Protein AF-A0A956ILA9-F1 (afdb_monomer)

Mean predicted aligned error: 9.02 Å

Solvent-accessible surface area (backbone atoms only — not comparable to full-atom values): 16578 Å² total; per-residue (Å²): 108,78,65,57,60,54,54,52,5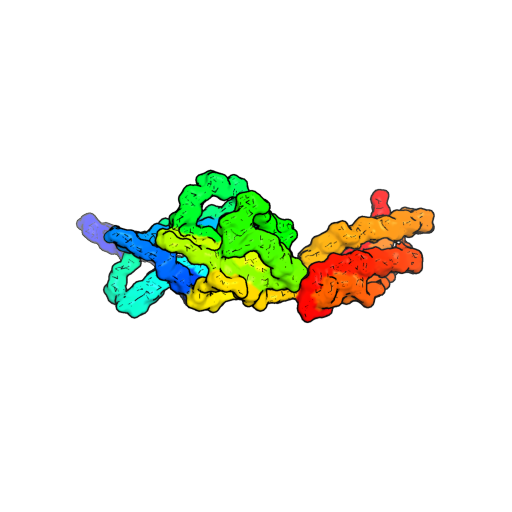6,72,73,64,70,71,82,75,66,74,86,65,75,75,67,78,80,73,78,76,27,43,20,9,51,44,48,41,84,57,52,64,60,48,99,85,59,39,35,77,47,42,41,39,37,32,57,51,64,64,68,54,42,64,73,61,30,35,75,41,33,71,57,32,49,48,54,52,47,39,72,76,38,76,86,60,87,78,85,71,55,70,57,78,53,77,52,74,37,63,89,80,51,51,81,83,43,53,76,55,50,67,68,17,29,37,36,40,30,38,20,77,72,81,29,64,78,57,74,93,53,31,87,75,46,63,58,59,53,68,59,54,53,52,46,27,73,71,63,41,26,34,36,30,28,30,84,40,94,96,28,30,42,34,38,36,45,35,15,42,40,64,82,44,41,60,50,43,49,54,54,52,20,65,30,69,58,76,45,68,51,85,40,78,42,97,56,84,49,71,86,51,74,68,58,53,49,50,50,43,58,72,64,32,45,65,48,48,50,55,33,47,58,60,43,34,79,81,38,76,80,40,50,46,51,40,35,36,34,30,34,30,38,35,80,10,42,41,43,78,65,45,76,47,62,87,33,72,68,65,66,40,63,72,40,49,54,40,46,41,55,42,50,50,72,40,72,49,78,58,28,92,45,74,49,78,46,76,50,76,47,77,49,66,72,132

Structure (mmCIF, N/CA/C/O backbone):
data_AF-A0A956ILA9-F1
#
_entry.id   AF-A0A956ILA9-F1
#
loop_
_atom_site.group_PDB
_atom_site.id
_atom_site.type_symbol
_atom_site.label_atom_id
_atom_site.label_alt_id
_atom_site.label_comp_id
_atom_site.label_asym_id
_atom_site.label_entity_id
_atom_site.label_seq_id
_atom_site.pdbx_PDB_ins_code
_atom_site.Cartn_x
_atom_site.Cartn_y
_atom_site.Cartn_z
_atom_site.occupancy
_atom_site.B_iso_or_equiv
_atom_site.auth_seq_id
_atom_site.auth_comp_id
_atom_site.auth_asym_id
_atom_site.auth_atom_id
_atom_site.pdbx_PDB_model_num
ATOM 1 N N . SER A 1 1 ? 1.017 49.666 49.092 1.00 58.84 1 SER A N 1
ATOM 2 C CA . SER A 1 1 ? 0.584 48.383 49.683 1.00 58.84 1 SER A CA 1
ATOM 3 C C . SER A 1 1 ? 0.968 47.264 48.725 1.00 58.84 1 SER A C 1
ATOM 5 O O . SER A 1 1 ? 0.907 47.484 47.520 1.00 58.84 1 SER A O 1
ATOM 7 N N . LYS A 1 2 ? 1.347 46.075 49.220 1.00 56.81 2 LYS A N 1
ATOM 8 C CA . LYS A 1 2 ? 1.637 44.894 48.372 1.00 56.81 2 LYS A CA 1
ATOM 9 C C . LYS A 1 2 ? 0.475 44.518 47.432 1.00 56.81 2 LYS A C 1
ATOM 11 O O . LYS A 1 2 ? 0.690 43.871 46.417 1.00 56.81 2 LYS A O 1
ATOM 16 N N . LEU A 1 3 ? -0.740 44.974 47.746 1.00 59.53 3 LEU A N 1
ATOM 17 C CA . LEU A 1 3 ? -1.931 44.841 46.906 1.00 59.53 3 LEU A CA 1
ATOM 18 C C . LEU A 1 3 ? -1.865 45.662 45.610 1.00 59.53 3 LEU A C 1
ATOM 20 O O . LEU A 1 3 ? -2.331 45.185 44.586 1.00 59.53 3 LEU A O 1
ATOM 24 N N . ARG A 1 4 ? -1.257 46.857 45.623 1.00 60.47 4 ARG A N 1
ATOM 25 C CA . ARG A 1 4 ? -1.160 47.710 44.425 1.00 60.47 4 ARG A CA 1
ATOM 26 C C . ARG A 1 4 ? -0.145 47.160 43.416 1.00 60.47 4 ARG A C 1
ATOM 28 O O . ARG A 1 4 ? -0.431 47.131 42.232 1.00 60.47 4 ARG A O 1
ATOM 35 N N . GLN A 1 5 ? 0.959 46.601 43.916 1.00 58.22 5 GLN A N 1
ATOM 36 C CA . GLN A 1 5 ? 1.971 45.914 43.101 1.00 58.22 5 GLN A CA 1
ATOM 37 C C . GLN A 1 5 ? 1.443 44.614 42.468 1.00 58.22 5 GLN A C 1
ATOM 39 O O . GLN A 1 5 ? 1.784 44.307 41.333 1.00 58.22 5 GLN A O 1
ATOM 44 N N . ARG A 1 6 ? 0.567 43.875 43.169 1.00 56.56 6 ARG A N 1
ATOM 45 C CA . ARG A 1 6 ? -0.126 42.702 42.602 1.00 56.56 6 ARG A CA 1
ATOM 46 C C . ARG A 1 6 ? -1.194 43.077 41.572 1.00 56.56 6 ARG A C 1
ATOM 48 O O . ARG A 1 6 ? -1.393 42.323 40.630 1.00 56.56 6 ARG A O 1
ATOM 55 N N . LEU A 1 7 ? -1.868 44.217 41.743 1.00 55.09 7 LEU A N 1
ATOM 56 C CA . LEU A 1 7 ? -2.858 44.690 40.772 1.00 55.09 7 LEU A CA 1
ATOM 57 C C . LEU A 1 7 ? -2.197 45.211 39.488 1.00 55.09 7 LEU A C 1
ATOM 59 O O . LEU A 1 7 ? -2.719 44.984 38.407 1.00 55.09 7 LEU A O 1
ATOM 63 N N . GLU A 1 8 ? -1.036 45.861 39.600 1.00 54.47 8 GLU A N 1
ATOM 64 C CA . GLU A 1 8 ? -0.253 46.305 38.440 1.00 54.47 8 GLU A CA 1
ATOM 65 C C . GLU A 1 8 ? 0.380 45.121 37.690 1.00 54.47 8 GLU A C 1
ATOM 67 O O . GLU A 1 8 ? 0.431 45.152 36.469 1.00 54.47 8 GLU A O 1
ATOM 72 N N . GLN A 1 9 ? 0.751 44.026 38.369 1.00 53.50 9 GLN A N 1
ATOM 73 C CA . GLN A 1 9 ? 1.206 42.798 37.693 1.00 53.50 9 GLN A CA 1
ATOM 74 C C . GLN A 1 9 ? 0.107 42.091 36.886 1.00 53.50 9 GLN A C 1
ATOM 76 O O . GLN A 1 9 ? 0.413 41.495 35.865 1.00 53.50 9 GLN A O 1
ATOM 81 N N . LEU A 1 10 ? -1.162 42.182 37.300 1.00 52.94 10 LEU A N 1
ATOM 82 C CA . LEU A 1 10 ? -2.290 41.595 36.560 1.00 52.94 10 LEU A CA 1
ATOM 83 C C . LEU A 1 10 ? -2.750 42.447 35.366 1.00 52.94 10 LEU A C 1
ATOM 85 O O . LEU A 1 10 ? -3.511 41.967 34.534 1.00 52.94 10 LEU A O 1
ATOM 89 N N . LEU A 1 11 ? -2.321 43.710 35.293 1.00 53.59 11 LEU A N 1
ATOM 90 C CA . LEU A 1 11 ? -2.692 44.646 34.224 1.00 53.59 11 LEU A CA 1
ATOM 91 C C . LEU A 1 11 ? -1.574 44.849 33.186 1.00 53.59 11 LEU A C 1
ATOM 93 O O . LEU A 1 11 ? -1.797 45.547 32.202 1.00 53.59 11 LEU A O 1
ATOM 97 N N . VAL A 1 12 ? -0.394 44.249 33.400 1.00 51.66 12 VAL A N 1
ATOM 98 C CA . VAL A 1 12 ? 0.787 44.332 32.515 1.00 51.66 12 VAL A CA 1
ATOM 99 C C . VAL A 1 12 ? 1.162 42.957 31.936 1.00 51.66 12 VAL A C 1
ATOM 101 O O . VAL A 1 12 ? 2.249 42.789 31.394 1.00 51.66 12 VAL A O 1
ATOM 104 N N . ASP A 1 13 ? 0.258 41.972 31.974 1.00 44.25 13 ASP A N 1
ATOM 105 C CA . ASP A 1 13 ? 0.375 40.821 31.071 1.00 44.25 13 ASP A CA 1
ATOM 106 C C . ASP A 1 13 ? -0.009 41.287 29.662 1.00 44.25 13 ASP A C 1
ATOM 108 O O . ASP A 1 13 ? -1.155 41.203 29.215 1.00 44.25 13 ASP A O 1
ATOM 112 N N . GLU A 1 14 ? 0.989 41.862 28.990 1.00 46.19 14 GLU A N 1
ATOM 113 C CA . GLU A 1 14 ? 1.033 41.984 27.545 1.00 46.19 14 GLU A CA 1
ATOM 114 C C . GLU A 1 14 ? 0.598 40.661 26.924 1.00 46.19 14 GLU A C 1
ATOM 116 O O . GLU A 1 14 ? 1.222 39.625 27.155 1.00 46.19 14 GLU A O 1
ATOM 121 N N . GLU A 1 15 ? -0.491 40.744 26.158 1.00 46.53 15 GLU A N 1
ATOM 122 C CA . GLU A 1 15 ? -0.825 39.967 24.966 1.00 46.53 15 GLU A CA 1
ATOM 123 C C . GLU A 1 15 ? 0.055 38.735 24.682 1.00 46.53 15 GLU A C 1
ATOM 125 O O . GLU A 1 15 ? 0.573 38.554 23.582 1.00 46.53 15 GLU A O 1
ATOM 130 N N . HIS A 1 16 ? 0.104 37.775 25.602 1.00 45.66 16 HIS A N 1
ATOM 131 C CA . HIS A 1 16 ? 0.260 36.385 25.218 1.00 45.66 16 HIS A CA 1
ATOM 132 C C . HIS A 1 16 ? -1.087 35.978 24.646 1.00 45.66 16 HIS A C 1
ATOM 134 O O . HIS A 1 16 ? -1.865 35.277 25.286 1.00 45.66 16 HIS A O 1
ATOM 140 N N . LYS A 1 17 ? -1.391 36.462 23.432 1.00 39.56 17 LYS A N 1
ATOM 141 C CA . LYS A 1 17 ? -2.369 35.796 22.579 1.00 39.56 17 LYS A CA 1
ATOM 142 C C . LYS A 1 17 ? -1.899 34.349 22.535 1.00 39.56 17 LYS A C 1
ATOM 144 O O . LYS A 1 17 ? -0.811 34.121 22.000 1.00 39.56 17 LYS A O 1
ATOM 149 N N . PRO A 1 18 ? -2.634 33.376 23.101 1.00 42.56 18 PRO A N 1
ATOM 150 C CA . PRO A 1 18 ? -2.336 31.997 22.794 1.00 42.56 18 PRO A CA 1
ATOM 151 C C . PRO A 1 18 ? -2.391 31.899 21.272 1.00 42.56 18 PRO A C 1
ATOM 153 O O . PRO A 1 18 ? -3.458 32.007 20.673 1.00 42.56 18 PRO A O 1
ATOM 156 N N . SER A 1 19 ? -1.234 31.739 20.632 1.00 38.38 19 SER A N 1
ATOM 157 C CA . SER A 1 19 ? -1.139 31.429 19.209 1.00 38.38 19 SER A CA 1
ATOM 158 C C . SER A 1 19 ? -1.534 29.965 18.995 1.00 38.38 19 SER A C 1
ATOM 160 O O . SER A 1 19 ? -0.863 29.218 18.292 1.00 38.38 19 SER A O 1
ATOM 162 N N . TYR A 1 20 ? -2.630 29.535 19.612 1.00 45.78 20 TYR A N 1
ATOM 163 C CA . TYR A 1 20 ? -3.388 28.405 19.134 1.00 45.78 20 TYR A CA 1
ATOM 164 C C . TYR A 1 20 ? -4.383 29.010 18.161 1.00 45.78 20 TYR A C 1
ATOM 166 O O . TYR A 1 20 ? -5.495 29.392 18.522 1.00 45.78 20 TYR A O 1
ATOM 174 N N . LEU A 1 21 ? -3.950 29.147 16.906 1.00 39.50 21 LEU A N 1
ATOM 175 C CA . LEU A 1 21 ? -4.908 29.083 15.816 1.00 39.50 21 LEU A CA 1
ATOM 176 C C . LEU A 1 21 ? -5.666 27.781 16.059 1.00 39.50 21 LEU A C 1
ATOM 178 O O . LEU A 1 21 ? -5.098 26.703 15.886 1.00 39.50 21 LEU A O 1
ATOM 182 N N . VAL A 1 22 ? -6.893 27.895 16.574 1.00 45.06 22 VAL A N 1
ATOM 183 C CA . VAL A 1 22 ? -7.833 26.785 16.658 1.00 45.06 22 VAL A CA 1
ATOM 184 C C . VAL A 1 22 ? -7.960 26.322 15.221 1.00 45.06 22 VAL A C 1
ATOM 186 O O . VAL A 1 22 ? -8.597 26.990 14.404 1.00 45.06 22 VAL A O 1
ATOM 189 N N . GLN A 1 23 ? -7.227 25.263 14.872 1.00 50.91 23 GLN A N 1
ATOM 190 C CA . GLN A 1 23 ? -7.373 24.683 13.555 1.00 50.91 23 GLN A CA 1
ATOM 191 C C . GLN A 1 23 ? -8.849 24.312 13.444 1.00 50.91 23 GLN A C 1
ATOM 193 O O . GLN A 1 23 ? -9.386 23.751 14.405 1.00 50.91 23 GLN A O 1
ATOM 198 N N . PRO A 1 24 ? -9.527 24.687 12.347 1.00 54.72 24 PRO A N 1
ATOM 199 C CA . PRO A 1 24 ? -10.922 24.328 12.166 1.00 54.72 24 PRO A CA 1
ATOM 200 C C . PRO A 1 24 ? -11.049 22.831 12.434 1.00 54.72 24 PRO A C 1
ATOM 202 O O . PRO A 1 24 ? -10.336 22.034 11.820 1.00 54.72 24 PRO A O 1
ATOM 205 N N . HIS A 1 25 ? -11.873 22.476 13.423 1.00 64.69 25 HIS A N 1
ATOM 206 C CA . HIS A 1 25 ? -12.046 21.094 13.842 1.00 64.69 25 HIS A CA 1
ATOM 207 C C . HIS A 1 25 ? -12.482 20.289 12.621 1.00 64.69 25 HIS A C 1
ATOM 209 O O . HIS A 1 25 ? -13.589 20.462 12.110 1.00 64.69 25 HIS A O 1
ATOM 215 N N . LYS A 1 26 ? -11.580 19.449 12.108 1.00 77.12 26 LYS A N 1
ATOM 216 C CA . LYS A 1 26 ? -11.929 18.480 11.075 1.00 77.12 26 LYS A CA 1
ATOM 217 C C . LYS A 1 26 ? -12.967 17.538 11.699 1.00 77.12 26 LYS A C 1
ATOM 219 O O . LYS A 1 26 ? -12.702 17.071 12.809 1.00 77.12 26 LYS A O 1
ATOM 224 N N . PRO A 1 27 ? -14.117 17.299 11.041 1.00 85.25 27 PRO A N 1
ATOM 225 C CA . PRO A 1 27 ? -15.111 16.373 11.559 1.00 85.25 27 PRO A CA 1
ATOM 226 C C . PRO A 1 27 ? -14.478 14.999 11.758 1.00 85.25 27 PRO A C 1
ATOM 228 O O . PRO A 1 27 ? -13.613 14.584 10.978 1.00 85.25 27 PRO A O 1
ATOM 231 N N . ASP A 1 28 ? -14.909 14.330 12.817 1.00 91.00 28 ASP A N 1
ATOM 232 C CA . ASP A 1 28 ? -14.413 13.012 13.175 1.00 91.00 28 ASP A CA 1
ATOM 233 C C . ASP A 1 28 ? -14.774 12.009 12.075 1.00 91.00 28 ASP A C 1
ATOM 235 O O . ASP A 1 28 ? -15.895 12.043 11.550 1.00 91.00 28 ASP A O 1
ATOM 239 N N . PRO A 1 29 ? -13.833 11.140 11.674 1.00 94.62 29 PRO A N 1
ATOM 240 C CA . PRO A 1 29 ? -14.123 10.122 10.680 1.00 94.62 29 PRO A CA 1
ATOM 241 C C . PRO A 1 29 ? -15.194 9.158 11.213 1.00 94.62 29 PRO A C 1
ATOM 243 O O . PRO A 1 29 ? -15.108 8.744 12.369 1.00 94.62 29 PRO A O 1
ATOM 246 N N . PRO A 1 30 ? -16.180 8.743 10.396 1.00 97.25 30 PRO A N 1
ATOM 247 C CA . PRO A 1 30 ? -17.210 7.788 10.813 1.00 97.25 30 PRO A CA 1
ATOM 248 C C . PRO A 1 30 ? -16.646 6.519 11.466 1.00 97.25 30 PRO A C 1
ATOM 250 O O . PRO A 1 30 ? -17.218 6.004 12.429 1.00 97.25 30 PRO A O 1
ATOM 253 N N . PHE A 1 31 ? -15.477 6.066 11.015 1.00 97.81 31 PHE A N 1
ATOM 254 C CA . PHE A 1 31 ? -14.890 4.827 11.507 1.00 97.81 31 PHE A CA 1
ATOM 255 C C . PHE A 1 31 ? -14.430 4.909 12.962 1.00 97.81 31 PHE A C 1
ATOM 257 O O . PHE A 1 31 ? -14.567 3.940 13.707 1.00 97.81 31 PHE A O 1
ATOM 264 N N . SER A 1 32 ? -13.949 6.069 13.423 1.00 96.50 32 SER A N 1
ATOM 265 C CA . SER A 1 32 ? -13.567 6.217 14.831 1.00 96.50 32 SER A CA 1
ATOM 266 C C . SER A 1 32 ? -14.786 6.122 15.754 1.00 96.50 32 SER A C 1
ATOM 268 O O . SER A 1 32 ? -14.673 5.574 16.851 1.00 96.50 32 SER A O 1
ATOM 270 N N . HIS A 1 33 ? -15.966 6.557 15.290 1.00 96.88 33 HIS A N 1
ATOM 271 C CA . HIS A 1 33 ? -17.238 6.353 15.988 1.00 96.88 33 HIS A CA 1
ATOM 272 C C . HIS A 1 33 ? -17.662 4.881 15.998 1.00 96.88 33 HIS A C 1
ATOM 274 O O . HIS A 1 33 ? -18.083 4.381 17.042 1.00 96.88 33 HIS A O 1
ATOM 280 N N . ALA A 1 34 ? -17.494 4.167 14.880 1.00 97.12 34 ALA A N 1
ATOM 281 C CA . ALA A 1 34 ? -17.792 2.735 14.789 1.00 97.12 34 ALA A CA 1
ATOM 282 C C . ALA A 1 34 ? -16.976 1.888 15.783 1.00 97.12 34 ALA A C 1
ATOM 284 O O . ALA A 1 34 ? -17.412 0.816 16.200 1.00 97.12 34 ALA A O 1
ATOM 285 N N . LEU A 1 35 ? -15.806 2.382 16.201 1.00 96.44 35 LEU A N 1
ATOM 286 C CA . LEU A 1 35 ? -14.932 1.710 17.159 1.00 96.44 35 LEU A CA 1
ATOM 287 C C . LEU A 1 35 ? -15.300 1.958 18.631 1.00 96.44 35 LEU A C 1
ATOM 289 O O . LEU A 1 35 ? -14.896 1.172 19.487 1.00 96.44 35 LEU A O 1
ATOM 293 N N . VAL A 1 36 ? -16.076 2.999 18.950 1.00 95.12 36 VAL A N 1
ATOM 294 C CA . VAL A 1 36 ? -16.427 3.372 20.337 1.00 95.12 36 VAL A CA 1
ATOM 295 C C . VAL A 1 36 ? -16.995 2.205 21.166 1.00 95.12 36 VAL A C 1
ATOM 297 O O . VAL A 1 36 ? -16.544 2.034 22.303 1.00 95.12 36 VAL A O 1
ATOM 300 N N . PRO A 1 37 ? -17.915 1.360 20.650 1.00 95.19 37 PRO A N 1
ATOM 301 C CA . PRO A 1 37 ? -18.490 0.256 21.425 1.00 95.19 37 PRO A CA 1
ATOM 302 C C . PRO A 1 37 ? -17.472 -0.781 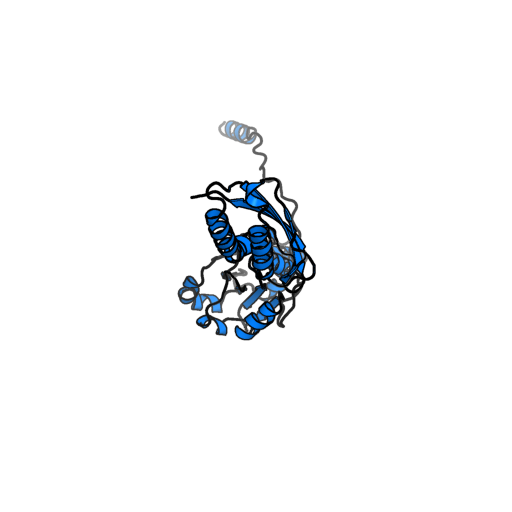21.924 1.00 95.19 37 PRO A C 1
ATOM 304 O O . PRO A 1 37 ? -17.752 -1.496 22.884 1.00 95.19 37 PRO A O 1
ATOM 307 N N . TYR A 1 38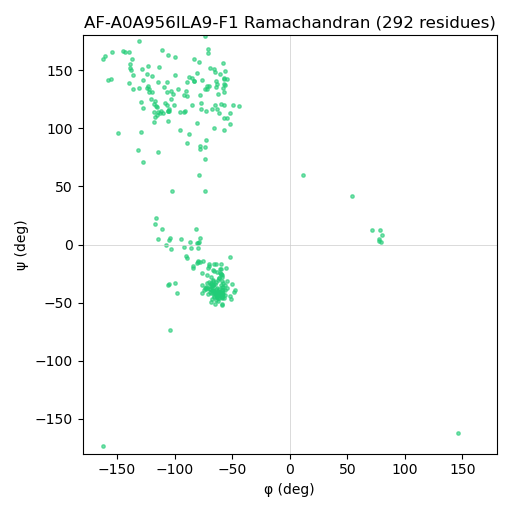 ? -16.290 -0.860 21.306 1.00 94.88 38 TYR A N 1
ATOM 308 C CA . TYR A 1 38 ? -15.254 -1.842 21.642 1.00 94.88 38 TYR A CA 1
ATOM 309 C C . TYR A 1 38 ? -14.325 -1.400 22.780 1.00 94.88 38 TYR A C 1
ATOM 311 O O . TYR A 1 38 ? -13.459 -2.170 23.198 1.00 94.88 38 TYR A O 1
ATOM 319 N N . PHE A 1 39 ? -14.502 -0.182 23.298 1.00 92.69 39 PHE A N 1
ATOM 320 C CA . PHE A 1 39 ? -13.686 0.390 24.369 1.00 92.69 39 PHE A CA 1
ATOM 321 C C . PHE A 1 39 ? -14.581 0.905 25.505 1.00 92.69 39 PHE A C 1
ATOM 323 O O . PHE A 1 39 ? -14.737 2.115 25.689 1.00 92.69 39 PHE A O 1
ATOM 330 N N . PRO A 1 40 ? -15.218 0.003 26.271 1.00 90.25 40 PRO A N 1
ATOM 331 C CA . PRO A 1 40 ? -16.083 0.406 27.369 1.00 90.25 40 PRO A CA 1
ATOM 332 C C . PRO A 1 40 ? -15.287 1.099 28.484 1.00 90.25 40 PRO A C 1
ATOM 334 O O . PRO A 1 40 ? -14.114 0.804 28.724 1.00 90.25 40 PRO A O 1
ATOM 337 N N . LYS A 1 41 ? -15.957 2.004 29.204 1.00 87.81 41 LYS A N 1
ATOM 338 C CA . LYS A 1 41 ? -15.431 2.586 30.445 1.00 87.81 41 LYS A CA 1
ATOM 339 C C . LYS A 1 41 ? -15.281 1.492 31.507 1.00 87.81 41 LYS A C 1
ATOM 341 O O . LYS A 1 41 ? -16.148 0.626 31.624 1.00 87.81 41 LYS A O 1
ATOM 346 N N . ASN A 1 42 ? -14.205 1.547 32.288 1.00 86.25 42 ASN A N 1
ATOM 347 C CA . ASN A 1 42 ? -14.041 0.713 33.478 1.00 86.25 42 ASN A CA 1
ATOM 348 C C . ASN A 1 42 ? -14.944 1.207 34.633 1.00 86.25 42 ASN A C 1
ATOM 350 O O . ASN A 1 42 ? -15.660 2.201 34.497 1.00 86.25 42 ASN A O 1
ATOM 354 N N . GLU A 1 43 ? -14.901 0.529 35.785 1.00 86.38 43 GLU A N 1
ATOM 355 C CA . GLU A 1 43 ? -15.681 0.902 36.982 1.00 86.38 43 GLU A CA 1
ATOM 356 C C . GLU A 1 43 ? -15.382 2.327 37.486 1.00 86.38 43 GLU A C 1
ATOM 358 O O . GLU A 1 43 ? -16.244 2.976 38.071 1.00 86.38 43 GLU A O 1
ATOM 363 N N . GLU A 1 44 ? -14.181 2.837 37.209 1.00 84.38 44 GLU A N 1
ATOM 364 C CA . GLU A 1 44 ? -13.725 4.187 37.563 1.00 84.38 44 GLU A CA 1
ATOM 365 C C . GLU A 1 44 ? -14.117 5.242 36.510 1.00 84.38 44 GLU A C 1
ATOM 367 O O . GLU A 1 44 ? -13.745 6.407 36.624 1.00 84.38 44 GLU A O 1
ATOM 372 N N . GLY A 1 45 ? -14.841 4.852 35.456 1.00 81.94 45 GLY A N 1
ATOM 373 C CA . GLY A 1 45 ? -15.241 5.740 34.363 1.00 81.94 45 GLY A CA 1
ATOM 374 C C . GLY A 1 45 ? -14.134 6.052 33.347 1.00 81.94 45 GLY A C 1
ATOM 375 O O . GLY A 1 45 ? -14.363 6.836 32.426 1.00 81.94 45 GLY A O 1
ATOM 376 N N . THR A 1 46 ? -12.962 5.427 33.475 1.00 83.56 46 THR A N 1
ATOM 377 C CA . THR A 1 46 ? -11.799 5.612 32.596 1.00 83.56 46 THR A CA 1
ATOM 378 C C . THR A 1 46 ? -11.862 4.674 31.391 1.00 83.56 46 THR A C 1
ATOM 380 O O . THR A 1 46 ? -12.281 3.522 31.507 1.00 83.56 46 THR A O 1
ATOM 383 N N . VAL A 1 47 ? -11.406 5.146 30.227 1.00 85.00 47 VAL A N 1
ATOM 384 C CA . VAL A 1 47 ? -11.265 4.326 29.016 1.00 85.00 47 VAL A CA 1
ATOM 385 C C . VAL A 1 47 ? -9.786 4.032 28.786 1.00 85.00 47 VAL A C 1
ATOM 387 O O . VAL A 1 47 ? -8.995 4.927 28.491 1.00 85.00 47 VAL A O 1
ATOM 390 N N . MET A 1 48 ? -9.398 2.762 28.888 1.00 83.69 48 MET A N 1
ATOM 391 C CA . MET A 1 48 ? -8.048 2.331 28.527 1.00 83.69 48 MET A CA 1
ATOM 392 C C . MET A 1 48 ? -8.023 1.922 27.051 1.00 83.69 48 MET A C 1
ATOM 394 O O . MET A 1 48 ? -8.662 0.943 26.672 1.00 83.69 48 MET A O 1
ATOM 398 N N . MET A 1 49 ? -7.275 2.653 26.219 1.00 86.44 49 MET A N 1
ATOM 399 C CA . MET A 1 49 ? -7.175 2.374 24.784 1.00 86.44 49 MET A CA 1
ATOM 400 C C . MET A 1 49 ? -5.746 2.019 24.394 1.00 86.44 49 MET A C 1
ATOM 402 O O . MET A 1 49 ? -4.877 2.876 24.247 1.00 86.44 49 MET A O 1
ATOM 406 N N . ARG A 1 50 ? -5.498 0.739 24.149 1.00 88.38 50 ARG A N 1
ATOM 407 C CA . ARG A 1 50 ? -4.220 0.287 23.600 1.00 88.38 50 ARG A CA 1
ATOM 408 C C . ARG A 1 50 ? -4.399 -0.035 22.125 1.00 88.38 50 ARG A C 1
ATOM 410 O O . ARG A 1 50 ? -5.283 -0.816 21.775 1.00 88.38 50 ARG A O 1
ATOM 417 N N . LEU A 1 51 ? -3.582 0.589 21.278 1.00 89.62 51 LEU A N 1
ATOM 418 C CA . LEU A 1 51 ? -3.644 0.456 19.826 1.00 89.62 51 LEU A CA 1
ATOM 419 C C . LEU A 1 51 ? -2.266 0.088 19.273 1.00 89.62 51 LEU A C 1
ATOM 421 O O . LEU A 1 51 ? -1.323 0.872 19.349 1.00 89.62 51 LEU A O 1
ATOM 425 N N . PHE A 1 52 ? -2.169 -1.083 18.659 1.00 90.62 52 PHE A N 1
ATOM 426 C CA . PHE A 1 52 ? -0.969 -1.526 17.961 1.00 90.62 52 PHE A CA 1
ATOM 427 C C . PHE A 1 52 ? -1.156 -1.327 16.462 1.00 90.62 52 PHE A C 1
ATOM 429 O O . PHE A 1 52 ? -2.061 -1.913 15.877 1.00 90.62 52 PHE A O 1
ATOM 436 N N . LEU A 1 53 ? -0.297 -0.514 15.845 1.00 91.62 53 LEU A N 1
ATOM 437 C CA . LEU A 1 53 ? -0.238 -0.344 14.393 1.00 91.62 53 LEU A CA 1
ATOM 438 C C . LEU A 1 53 ? 1.011 -1.073 13.883 1.00 91.62 53 LEU A C 1
ATOM 440 O O . LEU A 1 53 ? 2.135 -0.719 14.247 1.00 91.62 53 LEU A O 1
ATOM 444 N N . ILE A 1 54 ? 0.822 -2.116 13.080 1.00 90.50 54 ILE A N 1
ATOM 445 C CA . ILE A 1 54 ? 1.899 -3.015 12.645 1.00 90.50 54 ILE A CA 1
ATOM 446 C C . ILE A 1 54 ? 2.024 -2.938 11.126 1.00 90.50 54 ILE A C 1
ATOM 448 O O . ILE A 1 54 ? 1.060 -3.220 10.422 1.00 90.50 54 ILE A O 1
ATOM 452 N N . GLY A 1 55 ? 3.203 -2.558 10.624 1.00 86.31 55 GLY A N 1
ATOM 453 C CA . GLY A 1 55 ? 3.462 -2.411 9.183 1.00 86.31 55 GLY A CA 1
ATOM 454 C C . GLY A 1 55 ? 2.900 -1.133 8.539 1.00 86.31 55 GLY A C 1
ATOM 455 O O . GLY A 1 55 ? 3.014 -0.966 7.332 1.00 86.31 55 GLY A O 1
ATOM 456 N N . GLY A 1 56 ? 2.279 -0.236 9.312 1.00 82.12 56 GLY A N 1
ATOM 457 C CA . GLY A 1 56 ? 1.711 1.022 8.813 1.00 82.12 56 GLY A CA 1
ATOM 458 C C . GLY A 1 56 ? 2.459 2.261 9.293 1.00 82.12 56 GLY A C 1
ATOM 459 O O . GLY A 1 56 ? 3.262 2.202 10.225 1.00 82.12 56 GLY A O 1
ATOM 460 N N . ASP A 1 57 ? 2.148 3.397 8.673 1.00 81.38 57 ASP A N 1
ATOM 461 C CA . ASP A 1 57 ? 2.641 4.715 9.072 1.00 81.38 57 ASP A CA 1
ATOM 462 C C . ASP A 1 57 ? 1.617 5.418 9.973 1.00 81.38 57 ASP A C 1
ATOM 464 O O . ASP A 1 57 ? 0.534 5.804 9.525 1.00 81.38 57 ASP A O 1
ATOM 468 N N . SER A 1 58 ? 1.976 5.639 11.242 1.00 85.06 58 SER A N 1
ATOM 469 C CA . SER A 1 58 ? 1.105 6.336 12.194 1.00 85.06 58 SER A CA 1
ATOM 470 C C . SER A 1 58 ? 0.775 7.767 11.762 1.00 85.06 58 SER A C 1
ATOM 472 O O . SER A 1 58 ? -0.274 8.278 12.148 1.00 85.06 58 SER A O 1
ATOM 474 N N . ALA A 1 59 ? 1.613 8.411 10.938 1.00 88.25 59 ALA A N 1
ATOM 475 C CA . ALA A 1 59 ? 1.342 9.761 10.453 1.00 88.25 59 ALA A CA 1
ATOM 476 C C . ALA A 1 59 ? 0.088 9.820 9.566 1.00 88.25 59 ALA A C 1
ATOM 478 O O . ALA A 1 59 ? -0.639 10.817 9.594 1.00 88.25 59 ALA A O 1
ATOM 479 N N . THR A 1 60 ? -0.206 8.754 8.811 1.00 90.06 60 THR A N 1
ATOM 480 C CA . THR A 1 60 ? -1.443 8.672 8.022 1.00 90.06 60 THR A CA 1
ATOM 481 C C . THR A 1 60 ? -2.654 8.564 8.939 1.00 90.06 60 THR A C 1
ATOM 483 O O . THR A 1 60 ? -3.562 9.393 8.834 1.00 90.06 60 THR A O 1
ATOM 486 N N . SER A 1 61 ? -2.619 7.646 9.905 1.00 91.12 61 SER A N 1
ATOM 487 C CA . SER A 1 61 ? -3.680 7.486 10.901 1.00 91.12 61 SER A CA 1
ATOM 488 C C . SER A 1 61 ? -3.952 8.744 11.715 1.00 91.12 61 SER A C 1
ATOM 490 O O . SER A 1 61 ? -5.112 9.100 11.920 1.00 91.12 61 SER A O 1
ATOM 492 N N . ASP A 1 62 ? -2.909 9.452 12.147 1.00 90.81 62 ASP A N 1
ATOM 493 C CA . ASP A 1 62 ? -3.054 10.680 12.930 1.00 90.81 62 ASP A CA 1
ATOM 494 C C . ASP A 1 62 ? -3.631 11.831 12.091 1.00 90.81 62 ASP A C 1
ATOM 496 O O . ASP A 1 62 ? -4.481 12.585 12.567 1.00 90.81 62 ASP A O 1
ATOM 500 N N . ARG A 1 63 ? -3.231 11.946 10.817 1.00 92.81 63 ARG A N 1
ATOM 501 C CA . ARG A 1 63 ? -3.774 12.946 9.879 1.00 92.81 63 ARG A CA 1
ATOM 502 C C . ARG A 1 63 ? -5.237 12.676 9.523 1.00 92.81 63 ARG A C 1
ATOM 504 O O . ARG A 1 63 ? -6.022 13.615 9.338 1.00 92.81 63 ARG A O 1
ATOM 511 N N . LEU A 1 64 ? -5.597 11.409 9.343 1.00 92.81 64 LEU A N 1
ATOM 512 C CA . LEU A 1 64 ? -6.961 11.008 9.009 1.00 92.81 64 LEU A CA 1
ATOM 513 C C . LEU A 1 64 ? -7.877 11.065 10.232 1.00 92.81 64 LEU A C 1
AT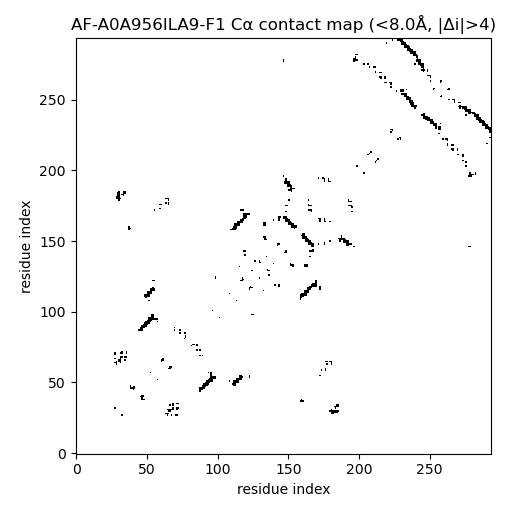OM 515 O O . LEU A 1 64 ? -9.033 11.458 10.088 1.00 92.81 64 LEU A O 1
ATOM 519 N N . GLY A 1 65 ? -7.346 10.755 11.416 1.00 93.56 65 GLY A N 1
ATOM 520 C CA . GLY A 1 65 ? -8.121 10.542 12.634 1.00 93.56 65 GLY A CA 1
ATOM 521 C C . GLY A 1 65 ? -8.782 9.163 12.681 1.00 93.56 65 GLY A C 1
ATOM 522 O O . GLY A 1 65 ? -9.651 8.961 13.523 1.00 93.56 65 GLY A O 1
ATOM 523 N N . THR A 1 66 ? -8.396 8.229 11.796 1.00 94.94 66 THR A N 1
ATOM 524 C CA . THR A 1 66 ? -9.032 6.908 11.596 1.00 94.94 66 THR A CA 1
ATOM 525 C C . THR A 1 66 ? -9.274 6.174 12.913 1.00 94.94 66 THR A C 1
ATOM 527 O O . THR A 1 66 ? -10.325 5.574 13.114 1.00 94.94 66 THR A O 1
ATOM 530 N N . PHE A 1 67 ? -8.314 6.274 13.836 1.00 94.25 67 PHE A N 1
ATOM 531 C CA . PHE A 1 67 ? -8.349 5.627 15.147 1.00 94.25 67 PHE A CA 1
ATOM 532 C C . PHE A 1 67 ? -8.382 6.630 16.311 1.00 94.25 67 PHE A C 1
ATOM 534 O O . PHE A 1 67 ? -7.989 6.291 17.429 1.00 94.25 67 PHE A O 1
ATOM 541 N N . ASP A 1 68 ? -8.834 7.870 16.085 1.00 92.81 68 ASP A N 1
ATOM 542 C CA . ASP A 1 68 ? -9.031 8.869 17.148 1.00 92.81 68 ASP A CA 1
ATOM 543 C C . ASP A 1 68 ? -10.344 8.610 17.911 1.00 92.81 68 ASP A C 1
ATOM 545 O O . ASP A 1 68 ? -11.267 9.424 17.950 1.00 92.81 68 ASP A O 1
ATOM 549 N N . ILE A 1 69 ? -10.429 7.420 18.511 1.00 92.00 69 ILE A N 1
ATOM 550 C CA . ILE A 1 69 ? -11.584 6.934 19.280 1.00 92.00 69 ILE A CA 1
ATOM 551 C C . ILE A 1 69 ? -11.869 7.864 20.463 1.00 92.00 69 ILE A C 1
ATOM 553 O O . ILE A 1 69 ? -13.018 8.099 20.820 1.00 92.00 69 ILE A O 1
ATOM 557 N N . GLY A 1 70 ? -10.820 8.435 21.057 1.00 89.69 70 GLY A N 1
ATOM 558 C CA . GLY A 1 70 ? -10.948 9.361 22.174 1.00 89.69 70 GLY A CA 1
ATOM 559 C C . GLY A 1 70 ? -11.707 10.630 21.802 1.00 89.69 70 GLY A C 1
ATOM 560 O O . GLY A 1 70 ? -12.536 11.102 22.579 1.00 89.69 70 GLY A O 1
ATOM 561 N N . ARG A 1 71 ? -11.456 11.177 20.608 1.00 89.94 71 ARG A N 1
ATOM 562 C CA . ARG A 1 71 ? -12.228 12.305 20.085 1.00 89.94 71 ARG A CA 1
ATOM 563 C C . ARG A 1 71 ? -13.671 11.907 19.779 1.00 89.94 71 ARG A C 1
ATOM 565 O O . ARG A 1 71 ? -14.568 12.549 20.319 1.00 89.94 71 ARG A O 1
ATOM 572 N N . ALA A 1 72 ? -13.875 10.780 19.094 1.00 93.38 72 ALA A N 1
ATOM 573 C CA . ALA A 1 72 ? -15.212 10.263 18.802 1.00 93.38 72 ALA A CA 1
ATOM 574 C C . ALA A 1 72 ? -16.052 10.063 20.077 1.00 93.38 72 ALA A C 1
ATOM 576 O O . ALA A 1 72 ? -17.208 10.476 20.138 1.00 93.38 72 ALA A O 1
ATOM 577 N N . MET A 1 73 ? -15.459 9.505 21.139 1.00 92.06 73 MET A N 1
ATOM 578 C CA . MET A 1 73 ? -16.107 9.342 22.444 1.00 92.06 73 MET A CA 1
ATOM 579 C C . MET A 1 73 ? -16.515 10.667 23.083 1.00 92.06 73 MET A C 1
ATOM 581 O O . MET A 1 73 ? -17.610 10.750 23.637 1.00 92.06 73 MET A O 1
ATOM 585 N N . ARG A 1 74 ? -15.656 11.695 23.027 1.00 89.69 74 ARG A N 1
ATOM 586 C CA . ARG A 1 74 ? -16.006 13.031 23.536 1.00 89.69 74 ARG A CA 1
ATOM 587 C C . ARG A 1 74 ? -17.161 13.619 22.741 1.00 89.69 74 ARG A C 1
ATOM 589 O O . ARG A 1 74 ? -18.118 14.081 23.346 1.00 89.69 74 ARG A O 1
ATOM 596 N N . THR A 1 75 ? -17.124 13.519 21.416 1.00 91.12 75 THR A N 1
ATOM 597 C CA . THR A 1 75 ? -18.207 13.996 20.553 1.00 91.12 75 THR A CA 1
ATOM 598 C C . THR A 1 75 ? -19.529 13.273 20.828 1.00 91.12 75 THR A C 1
ATOM 600 O O . THR A 1 75 ? -20.570 13.923 20.900 1.00 91.12 75 THR A O 1
ATOM 603 N N . GLU A 1 76 ? -19.527 11.956 21.047 1.00 90.44 76 GLU A N 1
ATOM 604 C CA . GLU A 1 76 ? -20.740 11.228 21.454 1.00 90.44 76 GLU A CA 1
ATOM 605 C C . GLU A 1 76 ? -21.220 11.624 22.861 1.00 90.44 76 GLU A C 1
ATOM 607 O O . GLU A 1 76 ? -22.420 11.790 23.088 1.00 90.44 76 GLU A O 1
ATOM 612 N N . ALA A 1 77 ? -20.301 11.842 23.805 1.00 89.44 77 ALA A N 1
ATOM 613 C CA . ALA A 1 77 ? -20.635 12.280 25.158 1.00 89.44 77 ALA A CA 1
ATOM 614 C C . ALA A 1 77 ? -21.221 13.705 25.185 1.00 89.44 77 ALA A C 1
ATOM 616 O O . ALA A 1 77 ? -22.218 13.950 25.868 1.00 89.44 77 ALA A O 1
ATOM 617 N N . GLU A 1 78 ? -20.660 14.626 24.401 1.00 90.06 78 GLU A N 1
ATOM 618 C CA . GLU A 1 78 ? -21.165 15.988 24.203 1.00 90.06 78 GLU A CA 1
ATOM 619 C C . GLU A 1 78 ? -22.556 15.981 23.559 1.00 90.06 78 GLU A C 1
ATOM 621 O O . GLU A 1 78 ? -23.440 16.704 24.014 1.00 90.06 78 GLU A O 1
ATOM 626 N N . LYS A 1 79 ? -22.796 15.126 22.552 1.00 90.44 79 LYS A N 1
ATOM 627 C CA . LYS A 1 79 ? -24.137 14.942 21.965 1.00 90.44 79 LYS A CA 1
ATOM 628 C C . LYS A 1 79 ? -25.142 14.425 22.997 1.00 90.44 79 LYS A C 1
ATOM 630 O O . LYS A 1 79 ? -26.282 14.884 23.016 1.00 90.44 79 LYS A O 1
ATOM 635 N N . ALA A 1 80 ? -24.732 13.481 23.845 1.00 90.44 80 ALA A N 1
ATOM 636 C CA . ALA A 1 80 ? -25.594 12.895 24.869 1.00 90.44 80 ALA A CA 1
ATOM 637 C C . ALA A 1 80 ? -25.895 13.870 26.023 1.00 90.44 80 ALA A C 1
ATOM 639 O O . ALA A 1 80 ? -27.014 13.894 26.536 1.00 90.44 80 ALA A O 1
ATOM 640 N N . CYS A 1 81 ? -24.915 14.680 26.431 1.00 89.12 81 CYS A N 1
ATOM 641 C CA . CYS A 1 81 ? -25.070 15.719 27.444 1.00 89.12 81 CYS A CA 1
ATOM 642 C C . CYS A 1 81 ? -24.121 16.905 27.173 1.00 89.12 81 CYS A C 1
ATOM 644 O O . CYS A 1 81 ? -22.977 16.884 27.637 1.00 89.12 81 CYS A O 1
ATOM 646 N N . PRO A 1 82 ? -24.601 17.975 26.507 1.00 88.38 82 PRO A N 1
ATOM 647 C CA . PRO A 1 82 ? -23.773 19.137 26.157 1.00 88.38 82 PRO A CA 1
ATOM 648 C C . PRO A 1 82 ? -23.267 19.962 27.348 1.00 88.38 82 PRO A C 1
ATOM 650 O O . PRO A 1 82 ? -22.389 20.801 27.186 1.00 88.38 82 PRO A O 1
ATOM 653 N N . LEU A 1 83 ? -23.865 19.784 28.531 1.00 85.81 83 LEU A N 1
ATOM 654 C CA . LEU A 1 83 ? -23.562 20.558 29.743 1.00 85.81 83 LEU A CA 1
ATOM 655 C C . LEU A 1 83 ? -22.792 19.751 30.799 1.00 85.81 83 LEU A C 1
ATOM 657 O O . LEU A 1 83 ? -22.521 20.272 31.879 1.00 85.81 83 LEU A O 1
ATOM 661 N N . CYS A 1 84 ? -22.495 18.482 30.524 1.00 82.69 84 CYS A N 1
ATOM 662 C CA . CYS A 1 84 ? -21.754 17.628 31.442 1.00 82.69 84 CYS A CA 1
ATOM 663 C C . CYS A 1 84 ? -20.246 17.832 31.251 1.00 82.69 84 CYS A C 1
ATOM 665 O O . CYS A 1 84 ? -19.780 18.000 30.126 1.00 82.69 84 CYS A O 1
ATOM 667 N N . ASP A 1 85 ? -19.490 17.788 32.349 1.00 73.31 85 ASP A N 1
ATOM 668 C CA . ASP A 1 85 ? -18.032 17.699 32.292 1.00 73.31 85 ASP A CA 1
ATOM 669 C C . ASP A 1 85 ? -17.641 16.253 31.962 1.00 73.31 85 ASP A C 1
ATOM 671 O O . ASP A 1 85 ? -18.050 15.316 32.656 1.00 73.31 85 ASP A O 1
ATOM 675 N N . HIS A 1 86 ? -16.907 16.066 30.868 1.00 69.69 86 HIS A N 1
ATOM 676 C CA . HIS A 1 86 ? -16.525 14.750 30.362 1.00 69.69 86 HIS A CA 1
ATOM 677 C C . HIS A 1 86 ? -15.014 14.599 30.453 1.00 69.69 86 HIS A C 1
ATOM 679 O O . HIS A 1 86 ? -14.298 14.732 29.459 1.00 69.69 86 HIS A O 1
ATOM 685 N N . ASP A 1 87 ? -14.529 14.292 31.653 1.00 66.06 87 ASP A N 1
ATOM 686 C CA . ASP A 1 87 ? -13.111 14.020 31.871 1.00 66.06 87 ASP A CA 1
ATOM 687 C C . ASP A 1 87 ? -12.783 12.596 31.385 1.00 66.06 87 ASP A C 1
ATOM 689 O O . ASP A 1 87 ? -12.814 11.613 32.128 1.00 66.06 87 ASP A O 1
ATOM 693 N N . ILE A 1 88 ? -12.572 12.449 30.072 1.00 68.75 88 ILE A N 1
ATOM 694 C CA . ILE A 1 88 ? -12.138 11.181 29.477 1.00 68.75 88 ILE A CA 1
ATOM 695 C C . ILE A 1 88 ? -10.612 11.137 29.525 1.00 68.75 88 ILE A C 1
ATOM 697 O O . ILE A 1 88 ? -9.927 11.647 28.632 1.00 68.75 88 ILE A O 1
ATOM 701 N N . SER A 1 89 ? -10.082 10.499 30.568 1.00 61.09 89 SER A N 1
ATOM 702 C CA . SER A 1 89 ? -8.666 10.139 30.637 1.00 61.09 89 SER A CA 1
ATOM 703 C C . SER A 1 89 ? -8.368 9.066 29.589 1.00 61.09 89 SER A C 1
ATOM 705 O O . SER A 1 89 ? -8.929 7.970 29.629 1.00 61.09 89 SER A O 1
ATOM 707 N N . LEU A 1 90 ? -7.510 9.403 28.623 1.00 63.69 90 LEU A N 1
ATOM 708 C CA . LEU A 1 90 ? -7.115 8.527 27.522 1.00 63.69 90 LEU A CA 1
ATOM 709 C C . LEU A 1 90 ? -5.615 8.284 27.611 1.00 63.69 90 LEU A C 1
ATOM 711 O O . LEU A 1 90 ? -4.809 9.189 27.395 1.00 63.69 90 LEU A O 1
ATOM 715 N N . SER A 1 91 ? -5.234 7.041 27.880 1.00 57.75 91 SER A N 1
ATOM 716 C CA . SER A 1 91 ? -3.873 6.581 27.618 1.00 57.75 91 SER A CA 1
ATOM 717 C C . SER A 1 91 ? -3.851 5.987 26.215 1.00 57.75 91 SER A C 1
ATOM 719 O O . SER A 1 91 ? -4.525 4.996 25.970 1.00 57.75 91 SER A O 1
ATOM 721 N N . ARG A 1 92 ? -3.128 6.620 25.281 1.00 64.88 92 ARG A N 1
ATOM 722 C CA . ARG A 1 92 ? -2.897 6.100 23.925 1.00 64.88 92 ARG A CA 1
ATOM 723 C C . ARG A 1 92 ? -1.417 5.769 23.791 1.00 64.88 92 ARG A C 1
ATOM 725 O O . ARG A 1 92 ? -0.579 6.666 23.783 1.00 64.88 92 ARG A O 1
ATOM 732 N N . SER A 1 93 ? -1.101 4.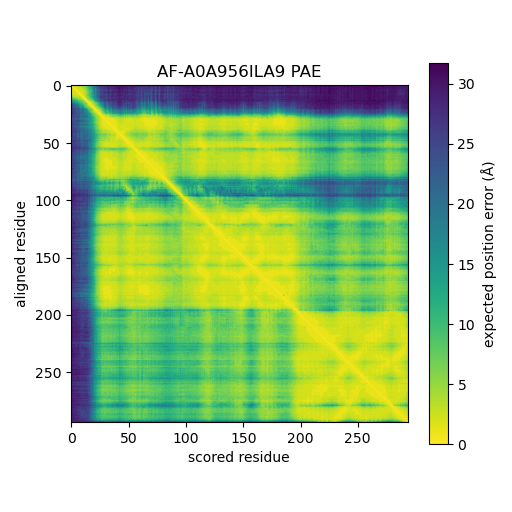488 23.659 1.00 58.81 93 SER A N 1
ATOM 733 C CA . SER A 1 93 ? 0.219 4.021 23.235 1.00 58.81 93 SER A CA 1
ATOM 734 C C . SER A 1 93 ? 0.115 3.545 21.793 1.00 58.81 93 SER A C 1
ATOM 736 O O . SER A 1 93 ? -0.595 2.577 21.537 1.00 58.81 93 SER A O 1
ATOM 738 N N . VAL A 1 94 ? 0.797 4.221 20.866 1.00 59.69 94 VAL A N 1
ATOM 739 C CA . VAL A 1 94 ? 0.964 3.749 19.486 1.00 59.69 94 VAL A CA 1
ATOM 740 C C . VAL A 1 94 ? 2.392 3.251 19.348 1.00 59.69 94 VAL A C 1
ATOM 742 O O . VAL A 1 94 ? 3.326 4.049 19.313 1.00 59.69 94 VAL A O 1
ATOM 745 N N . SER A 1 95 ? 2.580 1.938 19.283 1.00 59.28 95 SER A N 1
ATOM 746 C CA . SER A 1 95 ? 3.865 1.367 18.883 1.00 59.28 95 SER A CA 1
ATOM 747 C C . SER A 1 95 ? 3.810 1.059 17.390 1.00 59.28 95 SER A C 1
ATOM 749 O O . SER A 1 95 ? 3.264 0.028 16.993 1.00 59.28 95 SER A O 1
ATOM 751 N N . GLY A 1 96 ? 4.357 1.953 16.562 1.00 56.41 96 GLY A N 1
ATOM 752 C CA . GLY A 1 96 ? 4.675 1.629 15.171 1.00 56.41 96 GLY A CA 1
ATOM 753 C C . GLY A 1 96 ? 5.778 0.581 15.188 1.00 56.41 96 GLY A C 1
ATOM 754 O O . GLY A 1 96 ? 6.928 0.898 15.488 1.00 56.41 96 GLY A O 1
ATOM 755 N N . SER A 1 97 ? 5.419 -0.684 14.998 1.00 56.03 97 SER A N 1
ATOM 756 C CA . SER A 1 97 ? 6.361 -1.785 15.194 1.00 56.03 97 SER A CA 1
ATOM 757 C C . SER A 1 97 ? 6.761 -2.422 13.874 1.00 56.03 97 SER A C 1
ATOM 759 O O . SER A 1 97 ? 5.940 -2.716 13.005 1.00 56.03 97 SER A O 1
ATOM 761 N N . ASN A 1 98 ? 8.064 -2.663 13.758 1.00 67.44 98 ASN A N 1
ATOM 762 C CA . ASN A 1 98 ? 8.595 -3.676 12.865 1.00 67.44 98 ASN A CA 1
ATOM 763 C C . ASN A 1 98 ? 8.203 -5.055 13.439 1.00 67.44 98 ASN A C 1
ATOM 765 O O . ASN A 1 98 ? 8.091 -5.196 14.660 1.00 67.44 98 ASN A O 1
ATOM 769 N N . TRP A 1 99 ? 8.043 -6.084 12.600 1.00 71.38 99 TRP A N 1
ATOM 770 C CA . TRP A 1 99 ? 7.549 -7.438 12.956 1.00 71.38 99 TRP A CA 1
ATOM 771 C C . TRP A 1 99 ? 8.261 -8.138 14.138 1.00 71.38 99 TRP A C 1
ATOM 773 O O . TRP A 1 99 ? 7.826 -9.190 14.618 1.00 71.38 99 TRP A O 1
ATOM 783 N N . VAL A 1 100 ? 9.385 -7.572 14.573 1.00 74.00 100 VAL A N 1
ATOM 784 C CA . VAL A 1 100 ? 10.268 -8.009 15.655 1.00 74.00 100 VAL A CA 1
ATOM 785 C C . VAL A 1 100 ? 9.658 -7.806 17.047 1.00 74.00 100 VAL A C 1
ATOM 787 O O . VAL A 1 100 ? 10.002 -8.566 17.939 1.00 74.00 100 VAL A O 1
ATOM 790 N N . VAL A 1 101 ? 8.742 -6.847 17.238 1.00 70.88 101 VAL A N 1
ATOM 791 C CA . VAL A 1 101 ? 8.195 -6.514 18.577 1.00 70.88 101 VAL A CA 1
ATOM 792 C C . VAL A 1 101 ? 7.030 -7.424 18.985 1.00 70.88 101 VAL A C 1
ATOM 794 O O . VAL A 1 101 ? 6.751 -7.583 20.169 1.00 70.88 101 VAL A O 1
ATOM 797 N N . ILE A 1 102 ? 6.379 -8.085 18.020 1.00 76.44 102 ILE A N 1
ATOM 798 C CA . ILE A 1 102 ? 5.200 -8.929 18.277 1.00 76.44 102 ILE A CA 1
ATOM 799 C C . ILE A 1 102 ? 5.424 -9.955 19.402 1.00 76.44 102 ILE A C 1
ATOM 801 O O . ILE A 1 102 ? 4.570 -10.010 20.280 1.00 76.44 102 ILE A O 1
ATOM 805 N N . PRO A 1 103 ? 6.534 -10.724 19.452 1.00 78.50 103 PRO A N 1
ATOM 806 C CA . PRO A 1 103 ? 6.729 -11.730 20.494 1.00 78.50 103 PRO A CA 1
ATOM 807 C C . PRO A 1 103 ? 6.650 -11.149 21.910 1.00 78.50 103 PRO A C 1
ATOM 809 O O . PRO A 1 103 ? 6.032 -11.763 22.774 1.00 78.50 103 PRO A O 1
ATOM 812 N N . GLU A 1 104 ? 7.206 -9.953 22.126 1.00 77.88 104 GLU A N 1
ATOM 813 C CA . GLU A 1 104 ? 7.231 -9.278 23.430 1.00 77.88 104 GLU A CA 1
ATOM 814 C C . GLU A 1 104 ? 5.874 -8.663 23.807 1.00 77.88 104 GLU A C 1
ATOM 816 O O . GLU A 1 104 ? 5.580 -8.514 24.987 1.00 77.88 104 GLU A O 1
ATOM 821 N N . SER A 1 105 ? 5.027 -8.340 22.824 1.00 81.44 105 SER A N 1
ATOM 822 C CA . SER A 1 105 ? 3.723 -7.687 23.034 1.00 81.44 105 SER A CA 1
ATOM 823 C C . SER A 1 105 ? 2.518 -8.622 22.884 1.00 81.44 105 SER A C 1
ATOM 825 O O . SER A 1 105 ? 1.377 -8.169 22.968 1.00 81.44 105 SER A O 1
ATOM 827 N N . THR A 1 106 ? 2.734 -9.923 22.667 1.00 79.88 106 THR A N 1
ATOM 828 C CA . THR A 1 106 ? 1.642 -10.881 22.405 1.00 79.88 106 THR A CA 1
ATOM 829 C C . THR A 1 106 ? 0.618 -10.930 23.546 1.00 79.88 106 THR A C 1
ATOM 831 O O . THR A 1 106 ? -0.579 -11.055 23.293 1.00 79.88 106 THR A O 1
ATOM 834 N N . GLU A 1 107 ? 1.060 -10.798 24.800 1.00 82.75 107 GLU A N 1
ATOM 835 C CA . GLU A 1 107 ? 0.160 -10.762 25.963 1.00 82.75 107 GLU A CA 1
ATOM 836 C C . GLU A 1 107 ? -0.715 -9.500 25.966 1.00 82.75 107 GLU A C 1
ATOM 838 O O . GLU A 1 107 ? -1.919 -9.570 26.224 1.00 82.75 107 GLU A O 1
ATOM 843 N N . ASP A 1 108 ? -0.148 -8.353 25.583 1.00 86.12 108 ASP A N 1
ATOM 844 C CA . ASP A 1 108 ? -0.883 -7.092 25.495 1.00 86.12 108 ASP A CA 1
ATOM 845 C C . ASP A 1 108 ? -1.918 -7.103 24.368 1.00 86.12 108 ASP A C 1
ATOM 847 O O . ASP A 1 108 ? -2.962 -6.451 24.488 1.00 86.12 108 ASP A O 1
ATOM 851 N N . PHE A 1 109 ? -1.698 -7.875 23.298 1.00 88.12 109 PHE A N 1
ATOM 852 C CA . PHE A 1 109 ? -2.648 -7.963 22.185 1.00 88.12 109 PHE A CA 1
ATOM 853 C C . PHE A 1 109 ? -4.020 -8.433 22.653 1.00 88.12 109 PHE A C 1
ATOM 855 O O . PHE A 1 109 ? -5.023 -7.974 22.110 1.00 88.12 109 PHE A O 1
ATOM 862 N N . ALA A 1 110 ? -4.097 -9.292 23.673 1.00 87.44 110 ALA A N 1
ATOM 863 C CA . ALA A 1 110 ? -5.363 -9.805 24.195 1.00 87.44 110 ALA A CA 1
ATOM 864 C C . ALA A 1 110 ? -6.308 -8.699 24.705 1.00 87.44 110 ALA A C 1
ATOM 866 O O . ALA A 1 110 ? -7.519 -8.886 24.682 1.00 87.44 110 ALA A O 1
ATOM 867 N N . SER A 1 111 ? -5.769 -7.547 25.118 1.00 89.62 111 SER A N 1
ATOM 868 C CA . SER A 1 111 ? -6.531 -6.408 25.658 1.00 89.62 111 SER A CA 1
ATOM 869 C C . SER A 1 111 ? -6.478 -5.150 24.783 1.00 89.62 111 SER A C 1
ATOM 871 O O . SER A 1 111 ? -7.006 -4.106 25.162 1.00 89.62 111 SER A O 1
ATOM 873 N N . SER A 1 112 ? -5.850 -5.237 23.610 1.00 91.75 112 SER A N 1
ATOM 874 C CA . SER A 1 112 ? -5.531 -4.082 22.766 1.00 91.75 112 SER A CA 1
ATOM 875 C C . SER A 1 112 ? -6.110 -4.243 21.372 1.00 91.75 112 SER A C 1
ATOM 877 O O . SER A 1 112 ? -6.134 -5.353 20.850 1.00 91.75 112 SER A O 1
ATOM 879 N N . MET A 1 113 ? -6.522 -3.155 20.728 1.00 94.62 113 MET A N 1
ATOM 880 C CA . MET A 1 113 ? -6.840 -3.195 19.302 1.00 94.62 113 MET A CA 1
ATOM 881 C C . MET A 1 113 ? -5.548 -3.336 18.510 1.00 94.62 113 MET A C 1
ATOM 883 O O . MET A 1 113 ? -4.565 -2.644 18.780 1.00 94.62 113 MET A O 1
ATOM 887 N N . VAL A 1 114 ? -5.552 -4.238 17.536 1.00 94.31 114 VAL A N 1
ATOM 888 C CA . VAL A 1 114 ? -4.392 -4.494 16.682 1.00 94.31 114 VAL A CA 1
ATOM 889 C C . VAL A 1 114 ? -4.796 -4.225 15.245 1.00 94.31 114 VAL A C 1
ATOM 891 O O . VAL A 1 114 ? -5.777 -4.787 14.769 1.00 94.31 114 VAL A O 1
ATOM 894 N N . VAL A 1 115 ? -4.044 -3.367 14.568 1.00 95.50 115 VAL A N 1
ATOM 895 C CA . VAL A 1 115 ? -4.222 -3.042 13.156 1.00 95.50 115 VAL A CA 1
ATOM 896 C C . VAL A 1 115 ? -2.993 -3.530 12.410 1.00 95.50 115 VAL A C 1
ATOM 898 O O . VAL A 1 115 ? -1.882 -3.033 12.614 1.00 95.50 115 VAL A O 1
ATOM 901 N N . PHE A 1 116 ? -3.201 -4.519 11.555 1.00 95.06 116 PHE A N 1
ATOM 902 C CA . PHE A 1 116 ? -2.201 -4.998 10.620 1.00 95.06 116 PHE A CA 1
ATOM 903 C C . PHE A 1 116 ? -2.344 -4.245 9.306 1.00 95.06 116 PHE A C 1
ATOM 905 O O . PHE A 1 116 ? -3.426 -4.205 8.724 1.00 95.06 116 PHE A O 1
ATOM 912 N N . TYR A 1 117 ? -1.237 -3.701 8.825 1.00 95.19 117 TYR A N 1
ATOM 913 C CA . TYR A 1 117 ? -1.101 -3.216 7.465 1.00 95.19 117 TYR A CA 1
ATOM 914 C C . TYR A 1 117 ? -0.296 -4.235 6.671 1.00 95.19 117 TYR A C 1
ATOM 916 O O . TYR A 1 117 ? 0.743 -4.711 7.140 1.00 95.19 117 TYR A O 1
ATOM 924 N N . TYR A 1 118 ? -0.783 -4.594 5.487 1.00 95.12 118 TYR A N 1
ATOM 925 C CA . TYR A 1 118 ? -0.128 -5.589 4.646 1.00 95.12 118 TYR A CA 1
ATOM 926 C C . TYR A 1 118 ? -0.076 -5.155 3.190 1.00 95.12 118 TYR A C 1
ATOM 928 O O . TYR A 1 118 ? -1.092 -4.778 2.608 1.00 95.12 118 TYR A O 1
ATOM 936 N N . ASP A 1 119 ? 1.096 -5.322 2.587 1.00 93.94 119 ASP A N 1
ATOM 937 C CA . ASP A 1 119 ? 1.284 -5.226 1.145 1.00 93.94 119 ASP A CA 1
ATOM 938 C C . ASP A 1 119 ? 2.240 -6.310 0.626 1.00 93.94 119 ASP A C 1
ATOM 940 O O . ASP A 1 119 ? 2.929 -6.994 1.391 1.00 93.94 119 ASP A O 1
ATOM 944 N N . LEU A 1 120 ? 2.258 -6.501 -0.697 1.00 91.00 120 LEU A N 1
ATOM 945 C CA . LEU A 1 120 ? 3.101 -7.507 -1.346 1.00 91.00 120 LEU A CA 1
ATOM 946 C C . LEU A 1 120 ? 4.566 -7.065 -1.503 1.00 91.00 120 LEU A C 1
ATOM 948 O O . LEU A 1 120 ? 5.384 -7.867 -1.959 1.00 91.00 120 LEU A O 1
ATOM 952 N N . GLU A 1 121 ? 4.933 -5.844 -1.124 1.00 86.81 121 GLU A N 1
ATOM 953 C CA . GLU A 1 121 ? 6.251 -5.255 -1.361 1.00 86.81 121 GLU A CA 1
ATOM 954 C C . GLU A 1 121 ? 7.089 -5.244 -0.076 1.00 86.81 121 GLU A C 1
ATOM 956 O O . GLU A 1 121 ? 7.999 -6.061 0.079 1.00 86.81 121 GLU A O 1
ATOM 961 N N . HIS A 1 122 ? 6.758 -4.357 0.859 1.00 82.38 122 HIS A N 1
ATOM 962 C CA . HIS A 1 122 ? 7.537 -4.055 2.056 1.00 82.38 122 HIS A CA 1
ATOM 963 C C . HIS A 1 122 ? 6.915 -4.638 3.329 1.00 82.38 122 HIS A C 1
ATOM 965 O O . HIS A 1 122 ? 7.644 -5.091 4.213 1.00 82.38 122 HIS A O 1
ATOM 971 N N . ASN A 1 123 ? 5.584 -4.681 3.425 1.00 81.81 123 ASN A N 1
ATOM 972 C CA . ASN A 1 123 ? 4.882 -5.016 4.669 1.00 81.81 123 ASN A CA 1
ATOM 973 C C . ASN A 1 123 ? 4.342 -6.448 4.684 1.00 81.81 123 ASN A C 1
ATOM 975 O O . ASN A 1 123 ? 3.209 -6.708 5.086 1.00 81.81 123 ASN A O 1
ATOM 979 N N . ARG A 1 124 ? 5.173 -7.408 4.268 1.00 88.50 124 ARG A N 1
ATOM 980 C CA . ARG A 1 124 ? 4.798 -8.825 4.302 1.00 88.50 124 ARG A CA 1
ATOM 981 C C . ARG A 1 124 ? 4.784 -9.342 5.740 1.00 88.50 124 ARG A C 1
ATOM 983 O O . ARG A 1 124 ? 5.837 -9.457 6.362 1.00 88.50 124 ARG A O 1
ATOM 990 N N . ILE A 1 125 ? 3.603 -9.716 6.228 1.00 88.12 125 ILE A N 1
ATOM 991 C CA . ILE A 1 125 ? 3.412 -10.462 7.480 1.00 88.12 125 ILE A CA 1
ATOM 992 C C . ILE A 1 125 ? 4.149 -11.811 7.380 1.00 88.12 125 ILE A C 1
ATOM 994 O O . ILE A 1 125 ? 3.831 -12.610 6.496 1.00 88.12 125 ILE A O 1
ATOM 998 N N . PRO A 1 126 ? 5.105 -12.104 8.280 1.00 90.00 126 PRO A N 1
ATOM 999 C CA . PRO A 1 126 ? 5.694 -13.436 8.391 1.00 90.00 126 PRO A CA 1
ATOM 1000 C C . PRO A 1 126 ? 4.642 -14.520 8.663 1.00 90.00 126 PRO A C 1
ATOM 1002 O O . PRO A 1 126 ? 3.797 -14.339 9.539 1.00 90.00 126 PRO A O 1
ATOM 1005 N N . ASP A 1 127 ? 4.754 -15.683 8.008 1.00 90.69 127 ASP A N 1
ATOM 1006 C CA . ASP A 1 127 ? 3.754 -16.768 8.098 1.00 90.69 127 ASP A CA 1
ATOM 1007 C C . ASP A 1 127 ? 3.452 -17.205 9.546 1.00 90.69 127 ASP A C 1
ATOM 1009 O O . ASP A 1 127 ? 2.317 -17.542 9.873 1.00 90.69 127 ASP A O 1
ATOM 1013 N N . ARG A 1 128 ? 4.437 -17.117 10.453 1.00 91.31 128 ARG A N 1
ATOM 1014 C CA . ARG A 1 128 ? 4.275 -17.425 11.890 1.00 91.31 128 ARG A CA 1
ATOM 1015 C C . ARG A 1 128 ? 3.234 -16.565 12.620 1.00 91.31 128 ARG A C 1
ATOM 1017 O O . ARG A 1 128 ? 2.849 -16.910 13.729 1.00 91.31 128 ARG A O 1
ATOM 1024 N N . TYR A 1 129 ? 2.832 -15.435 12.043 1.00 90.75 129 TYR A N 1
ATOM 1025 C CA . TYR A 1 129 ? 1.803 -14.553 12.593 1.00 90.75 129 TYR A CA 1
ATOM 1026 C C . TYR A 1 129 ? 0.464 -14.678 11.854 1.00 90.75 129 TYR A C 1
ATOM 1028 O O . TYR A 1 129 ? -0.460 -13.932 12.164 1.00 90.75 129 TYR A O 1
ATOM 1036 N N . GLY A 1 130 ? 0.335 -15.610 10.903 1.00 91.81 130 GLY A N 1
ATOM 1037 C CA . GLY A 1 130 ? -0.893 -15.807 10.128 1.00 91.81 130 GLY A CA 1
ATOM 1038 C C . GLY A 1 130 ? -2.124 -16.074 10.998 1.00 91.81 130 GLY A C 1
ATOM 1039 O O . GLY A 1 130 ? -3.199 -15.562 10.701 1.00 91.81 130 GLY A O 1
ATOM 1040 N N . ASP A 1 131 ? -1.956 -16.778 12.120 1.00 92.31 131 ASP A N 1
ATOM 1041 C CA . ASP A 1 131 ? -3.048 -17.099 13.054 1.00 92.31 131 ASP A CA 1
ATOM 1042 C C . ASP A 1 131 ? -3.578 -15.878 13.829 1.00 92.31 131 ASP A C 1
ATOM 1044 O O . ASP A 1 131 ? -4.673 -15.922 14.399 1.00 92.31 131 ASP A O 1
ATOM 1048 N N . LEU A 1 132 ? -2.819 -14.775 13.852 1.00 92.19 132 LEU A N 1
ATOM 1049 C CA . LEU A 1 132 ? -3.246 -13.519 14.472 1.00 92.19 132 LEU A CA 1
ATOM 1050 C C . LEU A 1 132 ? -4.182 -12.714 13.566 1.00 92.19 132 LEU A C 1
ATOM 1052 O O . LEU A 1 132 ? -4.839 -11.790 14.043 1.00 92.19 132 LEU A O 1
ATOM 1056 N N . LEU A 1 133 ? -4.242 -13.036 12.273 1.00 95.62 133 LEU A N 1
ATOM 1057 C CA . LEU A 1 133 ? -4.986 -12.249 11.301 1.00 95.62 133 LEU A CA 1
ATOM 1058 C C . LEU A 1 133 ? -6.492 -12.536 11.351 1.00 95.62 133 LEU A C 1
ATOM 1060 O O . LEU A 1 133 ? -6.924 -13.608 11.792 1.00 95.62 133 LEU A O 1
ATOM 1064 N N . PRO A 1 134 ? -7.321 -11.590 10.873 1.00 97.38 134 PRO A N 1
ATOM 1065 C CA . PRO A 1 134 ? -8.757 -11.813 10.752 1.00 97.38 134 PRO A CA 1
ATOM 1066 C C . PRO A 1 134 ? -9.128 -12.944 9.785 1.00 97.38 134 PRO A C 1
ATOM 1068 O O . PRO A 1 134 ? -10.127 -13.626 10.000 1.00 97.38 134 PRO A O 1
ATOM 1071 N N . ILE A 1 135 ? -8.311 -13.154 8.749 1.00 97.56 135 ILE A N 1
ATOM 1072 C CA . ILE A 1 135 ? -8.488 -14.170 7.704 1.00 97.56 135 ILE A CA 1
ATOM 1073 C C . ILE A 1 135 ? -7.149 -14.864 7.393 1.00 97.56 135 ILE A C 1
ATOM 1075 O O . ILE A 1 135 ? -6.097 -14.290 7.685 1.00 97.56 135 ILE A O 1
ATOM 1079 N N . PRO A 1 136 ? -7.149 -16.068 6.785 1.00 97.75 136 PRO A N 1
ATOM 1080 C CA . PRO A 1 136 ? -5.916 -16.769 6.437 1.00 97.75 136 PRO A CA 1
ATOM 1081 C C . PRO A 1 136 ? -4.994 -15.936 5.539 1.00 97.75 136 PRO A C 1
ATOM 1083 O O . PRO A 1 136 ? -5.440 -15.338 4.559 1.00 97.75 136 PRO A O 1
ATOM 1086 N N . LEU A 1 137 ? -3.689 -15.956 5.825 1.00 96.12 137 LEU A N 1
ATOM 1087 C CA . LEU A 1 137 ? -2.687 -15.190 5.073 1.00 96.12 137 LEU A CA 1
ATOM 1088 C C . LEU A 1 137 ? -2.655 -15.547 3.574 1.00 96.12 137 LEU A C 1
ATOM 1090 O O . LEU A 1 137 ? -2.407 -14.686 2.735 1.00 96.12 137 LEU A O 1
ATOM 1094 N N . GLU A 1 138 ? -2.959 -16.794 3.216 1.00 96.00 138 GLU A N 1
ATOM 1095 C CA . GLU A 1 138 ? -3.057 -17.210 1.812 1.00 96.00 138 GLU A CA 1
ATOM 1096 C C . GLU A 1 138 ? -4.236 -16.546 1.088 1.00 96.00 138 GLU A C 1
ATOM 1098 O O . GLU A 1 138 ? -4.104 -16.160 -0.071 1.00 96.00 138 GLU A O 1
ATOM 1103 N N . THR A 1 139 ? -5.357 -16.321 1.781 1.00 97.50 139 THR A N 1
ATOM 1104 C CA . THR A 1 139 ? -6.480 -15.535 1.251 1.00 97.50 139 THR A CA 1
ATOM 1105 C C . THR A 1 139 ? -6.066 -14.080 1.042 1.00 97.50 139 THR A C 1
ATOM 1107 O O . THR A 1 139 ? -6.355 -13.515 -0.007 1.00 97.50 139 THR A O 1
ATOM 1110 N N . VAL A 1 140 ? -5.313 -13.497 1.986 1.00 96.88 140 VAL A N 1
ATOM 1111 C CA . VAL A 1 140 ? -4.774 -12.132 1.851 1.00 96.88 140 VAL A CA 1
ATOM 1112 C C . VAL A 1 140 ? -3.895 -12.014 0.608 1.00 96.88 140 VAL A C 1
ATOM 1114 O O . VAL A 1 140 ? -4.117 -11.144 -0.229 1.00 96.88 140 VAL A O 1
ATOM 1117 N N . LYS A 1 141 ? -2.922 -12.918 0.450 1.00 95.31 141 LYS A N 1
ATOM 1118 C CA . LYS A 1 141 ? -2.022 -12.941 -0.713 1.00 95.31 141 LYS A CA 1
ATOM 1119 C C . LYS A 1 141 ? -2.797 -13.097 -2.026 1.00 95.31 141 LYS A C 1
ATOM 1121 O O . LYS A 1 141 ? -2.464 -12.419 -2.995 1.00 95.31 141 LYS A O 1
ATOM 1126 N N . ALA A 1 142 ? -3.813 -13.961 -2.056 1.00 95.31 142 ALA A N 1
ATOM 1127 C CA . ALA A 1 142 ? -4.615 -14.212 -3.249 1.00 95.31 142 ALA A CA 1
ATOM 1128 C C . ALA A 1 142 ? -5.405 -12.974 -3.702 1.00 95.31 142 ALA A C 1
ATOM 1130 O O . ALA A 1 142 ? -5.334 -12.620 -4.875 1.00 95.31 142 ALA A O 1
ATOM 1131 N N . GLU A 1 143 ? -6.101 -12.280 -2.796 1.00 95.31 143 GLU A N 1
ATOM 1132 C CA . GLU A 1 143 ? -6.875 -11.079 -3.154 1.00 95.31 143 GLU A CA 1
ATOM 1133 C C . GLU A 1 143 ? -5.969 -9.930 -3.619 1.00 95.31 143 GLU A C 1
ATOM 1135 O O . GLU A 1 143 ? -6.257 -9.265 -4.614 1.00 95.31 143 GLU A O 1
ATOM 1140 N N . LEU A 1 144 ? -4.816 -9.742 -2.972 1.00 93.56 144 LEU A N 1
ATOM 1141 C CA . LEU A 1 144 ? -3.856 -8.716 -3.385 1.00 93.56 144 LEU A CA 1
ATOM 1142 C C . LEU A 1 144 ? -3.200 -9.034 -4.730 1.00 93.56 144 LEU A C 1
ATOM 1144 O O . LEU A 1 144 ? -2.915 -8.126 -5.506 1.00 93.56 144 LEU A O 1
ATOM 1148 N N . ALA A 1 145 ? -2.981 -10.314 -5.042 1.00 90.00 145 ALA A N 1
ATOM 1149 C CA . ALA A 1 145 ? -2.488 -10.728 -6.354 1.00 90.00 145 ALA A CA 1
ATOM 1150 C C . ALA A 1 145 ? -3.496 -10.433 -7.481 1.00 90.00 145 ALA A C 1
ATOM 1152 O O . ALA A 1 145 ? -3.092 -10.288 -8.633 1.00 90.00 145 ALA A O 1
ATOM 1153 N N . LEU A 1 146 ? -4.787 -10.297 -7.153 1.00 89.00 146 LEU A N 1
ATOM 1154 C CA . LEU A 1 146 ? -5.824 -9.811 -8.070 1.00 89.00 146 LEU A CA 1
ATOM 1155 C C . LEU A 1 146 ? -5.852 -8.277 -8.187 1.00 89.00 146 LEU A C 1
ATOM 1157 O O . LEU A 1 146 ? -6.696 -7.745 -8.901 1.00 89.00 146 LEU A O 1
ATOM 1161 N N . GLY A 1 147 ? -4.953 -7.563 -7.502 1.00 88.25 147 GLY A N 1
ATOM 1162 C CA . GLY A 1 147 ? -4.877 -6.101 -7.522 1.00 88.25 147 GLY A CA 1
ATOM 1163 C C . GLY A 1 147 ? -5.886 -5.404 -6.609 1.00 88.25 147 GLY A C 1
ATOM 1164 O O . GLY A 1 147 ? -5.986 -4.180 -6.645 1.00 88.25 147 GLY A O 1
ATOM 1165 N N . LYS A 1 148 ? -6.614 -6.149 -5.773 1.00 92.19 148 LYS A N 1
ATOM 1166 C CA . LYS A 1 148 ? -7.625 -5.581 -4.882 1.00 92.19 148 LYS A CA 1
ATOM 1167 C C . LYS A 1 148 ? -6.992 -5.042 -3.612 1.00 92.19 148 LYS A C 1
ATOM 1169 O O . LYS A 1 148 ? -6.110 -5.679 -3.042 1.00 92.19 148 LYS A O 1
ATOM 1174 N N . SER A 1 149 ? -7.491 -3.907 -3.140 1.00 95.81 149 SER A N 1
ATOM 1175 C CA . SER A 1 149 ? -7.285 -3.474 -1.755 1.00 95.81 149 SER A CA 1
ATOM 1176 C C . SER A 1 149 ? -8.526 -3.815 -0.953 1.00 95.81 149 SER A C 1
ATOM 1178 O O . SER A 1 149 ? -9.628 -3.785 -1.490 1.00 95.81 149 SER A O 1
ATOM 1180 N N . PHE A 1 150 ? -8.370 -4.173 0.314 1.00 98.06 150 PHE A N 1
ATOM 1181 C CA . PHE A 1 150 ? -9.502 -4.563 1.144 1.00 98.06 150 PHE A CA 1
ATOM 1182 C C . PHE A 1 150 ? -9.217 -4.331 2.624 1.00 98.06 150 PHE A C 1
ATOM 1184 O O . PHE A 1 150 ? -8.073 -4.151 3.052 1.00 98.06 150 PHE A O 1
ATOM 1191 N N . THR A 1 151 ? -10.281 -4.371 3.413 1.00 98.62 151 THR A N 1
ATOM 1192 C CA . THR A 1 151 ? -10.224 -4.386 4.869 1.00 98.62 151 THR A CA 1
ATOM 1193 C C . THR A 1 151 ? -11.054 -5.536 5.417 1.00 98.62 151 THR A C 1
ATOM 1195 O O . THR A 1 151 ? -12.013 -5.992 4.792 1.00 98.62 151 THR A O 1
ATOM 1198 N N . VAL A 1 152 ? -10.657 -6.050 6.575 1.00 98.62 152 VAL A N 1
ATOM 1199 C CA . VAL A 1 152 ? -11.433 -7.046 7.314 1.00 98.62 152 VAL A CA 1
ATOM 1200 C C . VAL A 1 152 ? -11.083 -6.978 8.790 1.00 98.62 152 VAL A C 1
ATOM 1202 O O . VAL A 1 152 ? -9.927 -6.793 9.173 1.00 98.62 152 VAL A O 1
ATOM 1205 N N . ALA A 1 153 ? -12.083 -7.156 9.634 1.00 98.31 153 ALA A N 1
ATOM 1206 C CA . ALA A 1 153 ? -11.968 -7.150 11.071 1.00 98.31 153 ALA A CA 1
ATOM 1207 C C . ALA A 1 153 ? -12.419 -8.485 11.662 1.00 98.31 153 ALA A C 1
ATOM 1209 O O . ALA A 1 153 ? -13.367 -9.116 11.202 1.00 98.31 153 ALA A O 1
ATOM 1210 N N . LYS A 1 154 ? -11.757 -8.892 12.739 1.00 97.62 154 LYS A N 1
ATOM 1211 C CA . LYS A 1 154 ? -12.154 -10.020 13.574 1.00 97.62 154 LYS A CA 1
ATOM 1212 C C . LYS A 1 154 ? -12.513 -9.496 14.948 1.00 97.62 154 LYS A C 1
ATOM 1214 O O . LYS A 1 154 ? -11.650 -9.031 15.697 1.00 97.62 154 LYS A O 1
ATOM 1219 N N . GLU A 1 155 ? -13.796 -9.580 15.267 1.00 96.62 155 GLU A N 1
ATOM 1220 C CA . GLU A 1 155 ? -14.279 -9.300 16.611 1.00 96.62 155 GLU A CA 1
ATOM 1221 C C . GLU A 1 155 ? -13.724 -10.318 17.606 1.00 96.62 155 GLU A C 1
ATOM 1223 O O . GLU A 1 155 ? -13.479 -11.486 17.283 1.00 96.62 155 GLU A O 1
ATOM 1228 N N . ARG A 1 156 ? -13.520 -9.860 18.841 1.00 94.44 156 ARG A N 1
ATOM 1229 C CA . ARG A 1 156 ? -13.043 -10.694 19.939 1.00 94.44 156 ARG A CA 1
ATOM 1230 C C . ARG A 1 156 ? -13.967 -10.510 21.139 1.00 94.44 156 ARG A C 1
ATOM 1232 O O . ARG A 1 156 ? -14.137 -9.385 21.600 1.00 94.44 156 ARG A O 1
ATOM 1239 N N . PRO A 1 157 ? -14.577 -11.582 21.665 1.00 91.00 157 PRO A N 1
ATOM 1240 C CA . PRO A 1 157 ? -15.438 -11.464 22.835 1.00 91.00 157 PRO A CA 1
ATOM 1241 C C . PRO A 1 157 ? -14.685 -10.848 24.021 1.00 91.00 157 PRO A C 1
ATOM 1243 O O . PRO A 1 157 ? -13.680 -11.395 24.468 1.00 91.00 157 PRO A O 1
ATOM 1246 N N . GLY A 1 158 ? -15.171 -9.709 24.521 1.00 89.56 158 GLY A N 1
ATOM 1247 C CA . GLY A 1 158 ? -14.577 -9.013 25.668 1.00 89.56 158 GLY A CA 1
ATOM 1248 C C . GLY A 1 158 ? -13.233 -8.325 25.398 1.00 89.56 158 GLY A C 1
ATOM 1249 O O . GLY A 1 158 ? -12.575 -7.921 26.352 1.00 89.56 158 GLY A O 1
ATOM 1250 N N . ALA A 1 159 ? -12.821 -8.186 24.135 1.00 92.50 159 ALA A N 1
ATOM 1251 C CA . ALA A 1 159 ? -11.581 -7.515 23.756 1.00 92.50 159 ALA A CA 1
ATOM 1252 C C . ALA A 1 159 ? -11.781 -6.632 22.512 1.00 92.50 159 ALA A C 1
ATOM 1254 O O . ALA A 1 159 ? -12.654 -6.919 21.690 1.00 92.50 159 ALA A O 1
ATOM 1255 N N . PRO A 1 160 ? -10.959 -5.585 22.314 1.00 95.69 160 PRO A N 1
ATOM 1256 C CA . PRO A 1 160 ? -11.019 -4.784 21.092 1.00 95.69 160 PRO A CA 1
ATOM 1257 C C . PRO A 1 160 ? -10.786 -5.635 19.829 1.00 95.69 160 PRO A C 1
ATOM 1259 O O . PRO A 1 160 ? -10.156 -6.690 19.924 1.00 95.69 160 PRO A O 1
ATOM 1262 N N . PRO A 1 161 ? -11.245 -5.232 18.636 1.00 97.25 161 PRO A N 1
ATOM 1263 C CA . PRO A 1 161 ? -11.103 -6.044 17.430 1.00 97.25 161 PRO A CA 1
ATOM 1264 C C . PRO A 1 161 ? -9.653 -6.110 16.923 1.00 97.25 161 PRO A C 1
ATOM 1266 O O . PRO A 1 161 ? -8.793 -5.308 17.297 1.00 97.25 161 PRO A O 1
ATOM 1269 N N . ILE A 1 162 ? -9.396 -7.073 16.037 1.00 97.12 162 ILE A N 1
ATOM 1270 C CA . ILE A 1 162 ? -8.211 -7.082 15.171 1.00 97.12 162 ILE A CA 1
ATOM 1271 C C . ILE A 1 162 ? -8.653 -6.618 13.788 1.00 97.12 162 ILE A C 1
ATOM 1273 O O . ILE A 1 162 ? -9.611 -7.166 13.253 1.00 97.12 162 ILE A O 1
ATOM 1277 N N . LEU A 1 163 ? -7.961 -5.644 13.210 1.00 97.94 163 LEU A N 1
ATOM 1278 C CA . LEU A 1 163 ? -8.230 -5.096 11.885 1.00 97.94 163 LEU A CA 1
ATOM 1279 C C . LEU A 1 163 ? -7.058 -5.410 10.953 1.00 97.94 163 LEU A C 1
ATOM 1281 O O . LEU A 1 163 ? -5.899 -5.315 11.352 1.00 97.94 163 LEU A O 1
ATOM 1285 N N . LEU A 1 164 ? -7.355 -5.764 9.711 1.00 98.12 164 LEU A N 1
ATOM 1286 C CA . LEU A 1 164 ? -6.389 -5.875 8.628 1.00 98.12 164 LEU A CA 1
ATOM 1287 C C . LEU A 1 164 ? -6.762 -4.860 7.553 1.00 98.12 164 LEU A C 1
ATOM 1289 O O . LEU A 1 164 ? -7.871 -4.915 7.035 1.00 98.12 164 LEU A O 1
ATOM 1293 N N . ILE A 1 165 ? -5.824 -3.982 7.207 1.00 97.88 165 ILE A N 1
ATOM 1294 C CA . ILE A 1 165 ? -5.901 -3.081 6.057 1.00 97.88 165 ILE A CA 1
ATOM 1295 C C . ILE A 1 165 ? -4.846 -3.552 5.061 1.00 97.88 165 ILE A C 1
ATOM 1297 O O . ILE A 1 165 ? -3.649 -3.537 5.352 1.00 97.88 165 ILE A O 1
ATOM 1301 N N . ALA A 1 166 ? -5.285 -4.013 3.897 1.00 97.31 166 ALA A N 1
ATOM 1302 C CA . ALA A 1 166 ? -4.414 -4.630 2.913 1.00 97.31 166 ALA A CA 1
ATOM 1303 C C . ALA A 1 166 ? -4.511 -3.906 1.571 1.00 97.31 166 ALA A C 1
ATOM 1305 O O . ALA A 1 166 ? -5.604 -3.595 1.094 1.00 97.31 166 ALA A O 1
ATOM 1306 N N . ALA A 1 167 ? -3.362 -3.672 0.945 1.00 95.69 167 ALA A N 1
ATOM 1307 C CA . ALA A 1 167 ? -3.284 -3.122 -0.402 1.00 95.69 167 ALA A CA 1
ATOM 1308 C C . ALA A 1 167 ? -2.191 -3.840 -1.206 1.00 95.69 167 ALA A C 1
ATOM 1310 O O . ALA A 1 167 ? -1.224 -4.332 -0.625 1.00 95.69 167 ALA A O 1
ATOM 1311 N N . PRO A 1 168 ? -2.292 -3.931 -2.543 1.00 92.81 168 PRO A N 1
ATOM 1312 C CA . PRO A 1 168 ? -1.349 -4.730 -3.321 1.00 92.81 168 PRO A CA 1
ATOM 1313 C C . PRO A 1 168 ? 0.049 -4.100 -3.375 1.00 92.81 168 PRO A C 1
ATOM 1315 O O . PRO A 1 168 ? 1.022 -4.804 -3.632 1.00 92.81 168 PRO A O 1
ATOM 1318 N N . ARG A 1 169 ? 0.154 -2.790 -3.116 1.00 90.81 169 ARG A N 1
ATOM 1319 C CA . ARG A 1 169 ? 1.387 -1.994 -3.185 1.00 90.81 169 ARG A CA 1
ATOM 1320 C C . ARG A 1 169 ? 1.474 -1.042 -1.998 1.00 90.81 169 ARG A C 1
ATOM 1322 O O . ARG A 1 169 ? 0.441 -0.573 -1.515 1.00 90.81 169 ARG A O 1
ATOM 1329 N N . THR A 1 170 ? 2.685 -0.717 -1.548 1.00 88.81 170 THR A N 1
ATOM 1330 C CA . THR A 1 170 ? 2.886 0.039 -0.300 1.00 88.81 170 THR A CA 1
ATOM 1331 C C . THR A 1 170 ? 2.256 1.435 -0.337 1.00 88.81 170 THR A C 1
ATOM 1333 O O . THR A 1 170 ? 1.676 1.877 0.653 1.00 88.81 170 THR A O 1
ATOM 1336 N N . HIS A 1 171 ? 2.307 2.152 -1.464 1.00 87.38 171 HIS A N 1
ATOM 1337 C CA . HIS A 1 171 ? 1.741 3.510 -1.545 1.00 87.38 171 HIS A CA 1
ATOM 1338 C C . HIS A 1 171 ? 0.212 3.541 -1.498 1.00 87.38 171 HIS A C 1
ATOM 1340 O O . HIS A 1 171 ? -0.351 4.596 -1.210 1.00 87.38 171 HIS A O 1
ATOM 1346 N N . LEU A 1 172 ? -0.452 2.416 -1.776 1.00 92.06 172 LEU A N 1
ATOM 1347 C CA . LEU A 1 172 ? -1.909 2.304 -1.719 1.00 92.06 172 LEU A CA 1
ATOM 1348 C C . LEU A 1 172 ? -2.427 2.126 -0.295 1.00 92.06 172 LEU A C 1
ATOM 1350 O O . LEU A 1 172 ? -3.607 2.345 -0.058 1.00 92.06 172 LEU A O 1
ATOM 1354 N N . ILE A 1 173 ? -1.562 1.784 0.663 1.00 93.38 173 ILE A N 1
ATOM 1355 C CA . ILE A 1 173 ? -1.952 1.598 2.064 1.00 93.38 173 ILE A CA 1
ATOM 1356 C C . ILE A 1 173 ? -2.581 2.867 2.644 1.00 93.38 173 ILE A C 1
ATOM 1358 O O . ILE A 1 173 ? -3.605 2.791 3.317 1.00 93.38 173 ILE A O 1
ATOM 1362 N N . ALA A 1 174 ? -2.010 4.037 2.350 1.00 92.69 174 ALA A N 1
ATOM 1363 C CA . ALA A 1 174 ? -2.533 5.297 2.868 1.00 92.69 174 ALA A CA 1
ATOM 1364 C C . ALA A 1 174 ? -3.919 5.642 2.296 1.00 92.69 174 ALA A C 1
ATOM 1366 O O . ALA A 1 174 ? -4.759 6.199 3.000 1.00 92.69 174 ALA A O 1
ATOM 1367 N N . GLU A 1 175 ? -4.162 5.298 1.030 1.00 94.50 175 GLU A N 1
ATOM 1368 C CA . GLU A 1 175 ? -5.464 5.480 0.387 1.00 94.50 175 GLU A CA 1
ATOM 1369 C C . GLU A 1 175 ? -6.478 4.439 0.879 1.00 94.50 175 GLU A C 1
ATOM 1371 O O . GLU A 1 175 ? -7.628 4.777 1.145 1.00 94.50 175 GLU A O 1
ATOM 1376 N N . ALA A 1 176 ? -6.048 3.192 1.085 1.00 96.56 176 ALA A N 1
ATOM 1377 C CA . ALA A 1 176 ? -6.868 2.150 1.693 1.00 96.56 176 ALA A CA 1
ATOM 1378 C C . ALA A 1 176 ? -7.319 2.560 3.102 1.00 96.56 176 ALA A C 1
ATOM 1380 O O . ALA A 1 176 ? -8.501 2.466 3.424 1.00 96.56 176 ALA A O 1
ATOM 1381 N N . GLU A 1 177 ? -6.418 3.096 3.927 1.00 96.75 177 GLU A N 1
ATOM 1382 C CA . GLU A 1 177 ? -6.783 3.616 5.244 1.00 96.75 177 GLU A CA 1
ATOM 1383 C C . GLU A 1 177 ? -7.734 4.820 5.156 1.00 96.75 177 GLU A C 1
ATOM 1385 O O . GLU A 1 177 ? -8.672 4.924 5.946 1.00 96.75 177 GLU A O 1
ATOM 1390 N N . GLU A 1 178 ? -7.552 5.711 4.178 1.00 96.00 178 GLU A N 1
ATOM 1391 C CA . GLU A 1 178 ? -8.499 6.800 3.932 1.00 96.00 178 GLU A CA 1
ATOM 1392 C C . GLU A 1 178 ? -9.905 6.269 3.635 1.00 96.00 178 GLU A C 1
ATOM 1394 O O . GLU A 1 178 ? -10.872 6.777 4.206 1.00 96.00 178 GLU A O 1
ATOM 1399 N N . LYS A 1 179 ? -10.032 5.209 2.831 1.00 97.56 179 LYS A N 1
ATOM 1400 C CA . LYS A 1 179 ? -11.319 4.539 2.594 1.00 97.56 179 LYS A CA 1
ATOM 1401 C C . LYS A 1 179 ? -11.870 3.891 3.864 1.00 97.56 179 LYS A C 1
ATOM 1403 O O . LYS A 1 179 ? -13.043 4.079 4.163 1.00 97.56 179 LYS A O 1
ATOM 1408 N N . VAL A 1 180 ? -11.029 3.235 4.667 1.00 98.00 180 VAL A N 1
ATOM 1409 C CA . VAL A 1 180 ? -11.438 2.684 5.973 1.00 98.00 180 VAL A CA 1
ATOM 1410 C C . VAL A 1 180 ? -11.964 3.777 6.898 1.00 98.00 180 VAL A C 1
ATOM 1412 O O . VAL A 1 180 ? -12.996 3.586 7.528 1.00 98.00 180 VAL A O 1
ATOM 1415 N N . SER A 1 181 ? -11.323 4.949 6.941 1.00 97.25 181 SER A N 1
ATOM 1416 C CA . SER A 1 181 ? -11.761 6.075 7.779 1.00 97.25 181 SER A CA 1
ATOM 1417 C C . SER A 1 181 ? -13.177 6.570 7.450 1.00 97.25 181 SER A C 1
ATOM 1419 O O . SER A 1 181 ? -13.820 7.198 8.291 1.00 97.25 181 SER A O 1
ATOM 1421 N N . GLN A 1 182 ? -13.674 6.276 6.245 1.00 97.44 182 GLN A N 1
ATOM 1422 C CA . GLN A 1 182 ? -15.003 6.662 5.776 1.00 97.44 182 GLN A CA 1
ATOM 1423 C C . GLN A 1 182 ? -16.080 5.623 6.121 1.00 97.44 182 GLN A C 1
ATOM 1425 O O . GLN A 1 182 ? -17.262 5.941 5.998 1.00 97.44 182 GLN A O 1
ATOM 1430 N N . LEU A 1 183 ? -15.701 4.418 6.563 1.00 98.06 183 LEU A N 1
ATOM 1431 C CA . LEU A 1 183 ? -16.645 3.371 6.951 1.00 98.06 183 LEU A CA 1
ATOM 1432 C C . LEU A 1 183 ? -17.357 3.749 8.249 1.00 98.06 183 LEU A C 1
ATOM 1434 O O . LEU A 1 183 ? -16.739 4.203 9.202 1.00 98.06 183 LEU A O 1
ATOM 1438 N N . ASP A 1 184 ? -18.663 3.527 8.307 1.00 97.56 184 ASP A N 1
ATOM 1439 C CA . ASP A 1 184 ? -19.504 3.781 9.482 1.00 97.56 184 ASP A CA 1
ATOM 1440 C C . ASP A 1 184 ? -19.697 2.539 10.371 1.00 97.56 184 ASP A C 1
ATOM 1442 O O . ASP A 1 184 ? -20.434 2.578 11.357 1.00 97.56 184 ASP A O 1
ATOM 1446 N N . HIS A 1 185 ? -19.025 1.437 10.039 1.00 97.75 185 HIS A N 1
ATOM 1447 C CA . HIS A 1 185 ? -19.134 0.154 10.718 1.00 97.75 185 HIS A CA 1
ATOM 1448 C C . HIS A 1 185 ? -17.789 -0.584 10.741 1.00 97.75 185 HIS A C 1
ATOM 1450 O O . HIS A 1 185 ? -16.847 -0.231 10.032 1.00 97.75 185 HIS A O 1
ATOM 1456 N N . LEU A 1 186 ? -17.700 -1.628 11.569 1.00 97.75 186 LEU A N 1
ATOM 1457 C CA . LEU A 1 186 ? -16.552 -2.530 11.591 1.00 97.75 186 LEU A CA 1
ATOM 1458 C C . LEU A 1 186 ? -16.725 -3.623 10.507 1.00 97.75 186 LEU A C 1
ATOM 1460 O O . LEU A 1 186 ? -17.688 -4.392 10.589 1.00 97.75 186 LEU A O 1
ATOM 1464 N N . PRO A 1 187 ? -15.813 -3.747 9.524 1.00 97.69 187 PRO A N 1
ATOM 1465 C CA . PRO A 1 187 ? -15.969 -4.658 8.387 1.00 97.69 187 PRO A CA 1
ATOM 1466 C C . PRO A 1 187 ? -15.657 -6.107 8.787 1.00 97.69 187 PRO A C 1
ATOM 1468 O O . PRO A 1 187 ? -14.536 -6.579 8.648 1.00 97.69 187 PRO A O 1
ATOM 1471 N N . THR A 1 188 ? -16.628 -6.836 9.340 1.00 97.06 188 THR A N 1
ATOM 1472 C CA . THR A 1 188 ? -16.420 -8.226 9.817 1.00 97.06 188 THR A CA 1
ATOM 1473 C C . THR A 1 188 ? -16.342 -9.269 8.698 1.00 97.06 188 THR A C 1
ATOM 1475 O O . THR A 1 188 ? -15.894 -10.395 8.920 1.00 97.06 188 THR A O 1
ATOM 1478 N N . ALA A 1 189 ? -16.753 -8.893 7.489 1.00 96.94 189 ALA A N 1
ATOM 1479 C CA . ALA A 1 189 ? -16.502 -9.629 6.258 1.00 96.94 189 ALA A CA 1
ATOM 1480 C C . ALA A 1 189 ? -15.425 -8.909 5.438 1.00 96.94 189 ALA A C 1
ATOM 1482 O O . ALA A 1 189 ? -15.137 -7.739 5.673 1.00 96.94 189 ALA A O 1
ATOM 1483 N N . LEU A 1 190 ? -14.833 -9.615 4.472 1.00 97.38 190 LEU A N 1
ATOM 1484 C CA . LEU A 1 190 ? -13.888 -9.002 3.544 1.00 97.38 190 LEU A CA 1
ATOM 1485 C C . LEU A 1 190 ? -14.607 -7.932 2.719 1.00 97.38 190 LEU A C 1
ATOM 1487 O O . LEU A 1 190 ? -15.517 -8.251 1.953 1.00 97.38 190 LEU A O 1
ATOM 1491 N N . GLU A 1 191 ? -14.180 -6.684 2.882 1.00 98.12 191 GLU A N 1
ATOM 1492 C CA . GLU A 1 191 ? -14.735 -5.525 2.192 1.00 98.12 191 GLU A CA 1
ATOM 1493 C C . GLU A 1 191 ? -13.675 -4.910 1.279 1.00 98.12 191 GLU A C 1
ATOM 1495 O O . GLU A 1 191 ? -12.609 -4.487 1.730 1.00 98.12 191 GLU A O 1
ATOM 1500 N N . GLU A 1 192 ? -13.955 -4.904 -0.023 1.00 97.12 192 GLU A N 1
ATOM 1501 C CA . GLU A 1 192 ? -13.072 -4.333 -1.038 1.00 97.12 192 GLU A CA 1
ATOM 1502 C C . GLU A 1 192 ? -13.077 -2.800 -0.963 1.00 97.12 192 GLU A C 1
ATOM 1504 O O . GLU A 1 192 ? -14.123 -2.167 -0.827 1.00 97.12 192 GLU A O 1
ATOM 1509 N N . LEU A 1 193 ? -11.892 -2.203 -1.060 1.00 96.38 193 LEU A N 1
ATOM 1510 C CA . LEU A 1 193 ? -11.672 -0.767 -0.988 1.00 96.38 193 LEU A CA 1
ATOM 1511 C C . LEU A 1 193 ? -11.342 -0.235 -2.382 1.00 96.38 193 LEU A C 1
ATOM 1513 O O . LEU A 1 193 ? -10.327 -0.605 -2.974 1.00 96.38 193 LEU A O 1
ATOM 1517 N N . ASP A 1 194 ? -12.175 0.680 -2.870 1.00 92.69 194 ASP A N 1
ATOM 1518 C CA . ASP A 1 194 ? -11.960 1.386 -4.134 1.00 92.69 194 ASP A CA 1
ATOM 1519 C C . ASP A 1 194 ? -10.819 2.408 -3.988 1.00 92.69 194 ASP A C 1
ATOM 1521 O O . ASP A 1 194 ? -11.045 3.550 -3.572 1.00 92.69 194 ASP A O 1
ATOM 1525 N N . VAL A 1 195 ? -9.588 1.974 -4.268 1.00 91.81 195 VAL A N 1
ATOM 1526 C CA . VAL A 1 195 ? -8.369 2.799 -4.261 1.00 91.81 195 VAL A CA 1
ATOM 1527 C C . VAL A 1 195 ? -7.797 2.937 -5.671 1.00 91.81 195 VAL A C 1
ATOM 1529 O O . VAL A 1 195 ? -7.934 2.047 -6.508 1.00 91.81 195 VAL A O 1
ATOM 1532 N N . SER A 1 196 ? -7.092 4.034 -5.940 1.00 84.44 196 SER A N 1
ATOM 1533 C CA . SER A 1 196 ? -6.475 4.294 -7.235 1.00 84.44 196 SER A CA 1
ATOM 1534 C C . SER A 1 196 ? -5.443 3.227 -7.597 1.00 84.44 196 SER A C 1
ATOM 1536 O O . SER A 1 196 ? -4.334 3.197 -7.076 1.00 84.44 196 SER A O 1
ATOM 1538 N N . THR A 1 197 ? -5.718 2.440 -8.628 1.00 80.00 197 THR A N 1
ATOM 1539 C CA . THR A 1 197 ? -4.756 1.467 -9.169 1.00 80.00 197 THR A CA 1
ATOM 1540 C C . THR A 1 197 ? -3.698 2.089 -10.090 1.00 80.00 197 THR A C 1
ATOM 1542 O O . THR A 1 197 ? -2.829 1.382 -10.598 1.00 80.00 197 THR A O 1
ATOM 1545 N N . LYS A 1 198 ? -3.698 3.411 -10.300 1.00 85.88 198 LYS A N 1
ATOM 1546 C CA . LYS A 1 198 ? -2.735 4.080 -11.192 1.00 85.88 198 LYS A CA 1
ATOM 1547 C C . LYS A 1 198 ? -1.287 3.887 -10.732 1.00 85.88 198 LYS A C 1
ATOM 1549 O O . LYS A 1 198 ? -0.992 3.839 -9.538 1.00 85.88 198 LYS A O 1
ATOM 1554 N N . LEU A 1 199 ? -0.374 3.804 -11.698 1.00 88.31 199 LEU A N 1
ATOM 1555 C CA . LEU A 1 199 ? 1.065 3.809 -11.440 1.00 88.31 199 LEU A CA 1
ATOM 1556 C C . LEU A 1 199 ? 1.540 5.231 -11.160 1.00 88.31 199 LEU A C 1
ATOM 1558 O O . LEU A 1 199 ? 1.292 6.153 -11.943 1.00 88.31 199 LEU A O 1
ATOM 1562 N N . ARG A 1 200 ? 2.261 5.406 -10.057 1.00 88.12 200 ARG A N 1
ATOM 1563 C CA . ARG A 1 200 ? 2.953 6.652 -9.753 1.00 88.12 200 ARG A CA 1
ATOM 1564 C C . ARG A 1 200 ? 4.302 6.716 -10.464 1.00 88.12 200 ARG A C 1
ATOM 1566 O O . ARG A 1 200 ? 4.888 5.714 -10.872 1.00 88.12 200 ARG A O 1
ATOM 1573 N N . SER A 1 201 ? 4.823 7.930 -10.610 1.00 89.50 201 SER A N 1
ATOM 1574 C CA . SER A 1 201 ? 6.090 8.168 -11.307 1.00 89.50 201 SER A CA 1
ATOM 1575 C C . SER A 1 201 ? 7.297 7.536 -10.606 1.00 89.50 201 SER A C 1
ATOM 1577 O O . SER A 1 201 ? 8.223 7.092 -11.281 1.00 89.50 201 SER A O 1
ATOM 1579 N N . ASP A 1 202 ? 7.295 7.473 -9.276 1.00 87.94 202 ASP A N 1
ATOM 1580 C CA . ASP A 1 202 ? 8.329 6.835 -8.459 1.00 87.94 202 ASP A CA 1
ATOM 1581 C C . ASP A 1 202 ? 8.325 5.309 -8.599 1.00 87.94 202 ASP A C 1
ATOM 1583 O O . ASP A 1 202 ? 9.394 4.718 -8.758 1.00 87.94 202 ASP A O 1
ATOM 1587 N N . GLU A 1 203 ? 7.148 4.684 -8.649 1.00 88.94 203 GLU A N 1
ATOM 1588 C CA . GLU A 1 203 ? 7.011 3.248 -8.931 1.00 88.94 203 GLU A CA 1
ATOM 1589 C C . GLU A 1 203 ? 7.544 2.896 -10.320 1.00 88.94 203 GLU A C 1
ATOM 1591 O O . GLU A 1 203 ? 8.337 1.965 -10.480 1.00 88.94 203 GLU A O 1
ATOM 1596 N N . ILE A 1 204 ? 7.168 3.697 -11.325 1.00 92.88 204 ILE A N 1
ATOM 1597 C CA . ILE A 1 204 ? 7.650 3.509 -12.693 1.00 92.88 204 ILE A CA 1
ATOM 1598 C C . ILE A 1 204 ? 9.176 3.600 -12.719 1.00 92.88 204 ILE A C 1
ATOM 1600 O O . ILE A 1 204 ? 9.840 2.745 -13.297 1.00 92.88 204 ILE A O 1
ATOM 1604 N N . GLN A 1 205 ? 9.760 4.599 -12.055 1.00 93.44 205 GLN A N 1
ATOM 1605 C CA . GLN A 1 205 ? 11.214 4.730 -11.974 1.00 93.44 205 GLN A CA 1
ATOM 1606 C C . GLN A 1 205 ? 11.883 3.544 -11.272 1.00 93.44 205 GLN A C 1
ATOM 1608 O O . GLN A 1 205 ? 12.944 3.112 -11.721 1.00 93.44 205 GLN A O 1
ATOM 1613 N N . ALA A 1 206 ? 11.303 3.028 -10.188 1.00 90.75 206 ALA A N 1
ATOM 1614 C CA . ALA A 1 206 ? 11.856 1.891 -9.459 1.00 90.75 206 ALA A CA 1
ATOM 1615 C C . ALA A 1 206 ? 11.911 0.633 -10.340 1.00 90.75 206 ALA A C 1
ATOM 1617 O O . ALA A 1 206 ? 12.977 0.027 -10.467 1.00 90.75 206 ALA A O 1
ATOM 1618 N N . ILE A 1 207 ? 10.810 0.308 -11.025 1.00 93.06 207 ILE A N 1
ATOM 1619 C CA . ILE A 1 207 ? 10.728 -0.838 -11.945 1.00 93.06 207 ILE A CA 1
ATOM 1620 C C . ILE A 1 207 ? 11.693 -0.658 -13.117 1.00 93.06 207 ILE A C 1
ATOM 1622 O O . ILE A 1 207 ? 12.460 -1.560 -13.443 1.00 93.06 207 ILE A O 1
ATOM 1626 N N . MET A 1 208 ? 11.743 0.533 -13.713 1.00 95.06 208 MET A N 1
ATOM 1627 C CA . MET A 1 208 ? 12.648 0.812 -14.830 1.00 95.06 208 MET A CA 1
ATOM 1628 C C . MET A 1 208 ? 14.120 0.666 -14.422 1.00 95.06 208 MET A C 1
ATOM 1630 O O . MET A 1 208 ? 14.916 0.094 -15.167 1.00 95.06 208 MET A O 1
ATOM 1634 N N . ARG A 1 209 ? 14.492 1.125 -13.220 1.00 94.19 209 ARG A N 1
ATOM 1635 C CA . ARG A 1 209 ? 15.848 0.953 -12.672 1.00 94.19 209 ARG A CA 1
ATOM 1636 C C . ARG A 1 209 ? 16.191 -0.508 -12.401 1.00 94.19 209 ARG A C 1
ATOM 1638 O O . ARG A 1 209 ? 17.301 -0.921 -12.724 1.00 94.19 209 ARG A O 1
ATOM 1645 N N . ALA A 1 210 ? 15.269 -1.263 -11.812 1.00 93.00 210 ALA A N 1
ATOM 1646 C CA . ALA A 1 210 ? 15.507 -2.645 -11.414 1.00 93.00 210 ALA A CA 1
ATOM 1647 C C . ALA A 1 210 ? 15.483 -3.620 -12.603 1.00 93.00 210 ALA A C 1
ATOM 1649 O O . ALA A 1 210 ? 16.334 -4.502 -12.687 1.00 93.00 210 ALA A O 1
ATOM 1650 N N . SER A 1 211 ? 14.534 -3.447 -13.524 1.00 94.06 211 SER A N 1
ATOM 1651 C CA . SER A 1 211 ? 14.230 -4.425 -14.572 1.00 94.06 211 SER A CA 1
ATOM 1652 C C . SER A 1 211 ? 14.748 -4.027 -15.950 1.00 94.06 211 SER A C 1
ATOM 1654 O O . SER A 1 211 ? 15.155 -4.901 -16.699 1.00 94.06 211 SER A O 1
ATOM 1656 N N . TRP A 1 212 ? 14.778 -2.738 -16.307 1.00 96.12 212 TRP A N 1
ATOM 1657 C CA . TRP A 1 212 ? 15.134 -2.320 -17.672 1.00 96.12 212 TRP A CA 1
ATOM 1658 C C . TRP A 1 212 ? 16.594 -1.881 -17.817 1.00 96.12 212 TRP A C 1
ATOM 1660 O O . TRP A 1 212 ? 17.261 -2.251 -18.784 1.00 96.12 212 TRP A O 1
ATOM 1670 N N . MET A 1 213 ? 17.134 -1.130 -16.847 1.00 95.75 213 MET A N 1
ATOM 1671 C CA . MET A 1 213 ? 18.513 -0.613 -16.916 1.00 95.75 213 MET A CA 1
ATOM 1672 C C . MET A 1 213 ? 19.592 -1.683 -17.156 1.00 95.75 213 MET A C 1
ATOM 1674 O O . MET A 1 213 ? 20.520 -1.395 -17.919 1.00 95.75 213 MET A O 1
ATOM 1678 N N . PRO A 1 214 ? 19.511 -2.906 -16.588 1.00 96.56 214 PRO A N 1
ATOM 1679 C CA . PRO A 1 214 ? 20.479 -3.958 -16.898 1.00 96.56 214 PRO A CA 1
ATOM 1680 C C . PRO A 1 214 ? 20.530 -4.304 -18.393 1.00 96.56 214 PRO A C 1
ATOM 1682 O O . PRO A 1 214 ? 21.611 -4.476 -18.956 1.00 96.56 214 PRO A O 1
AT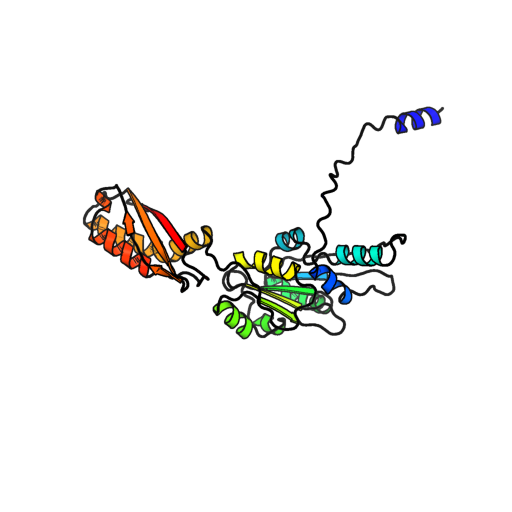OM 1685 N N . HIS A 1 215 ? 19.373 -4.334 -19.058 1.00 96.56 215 HIS A N 1
ATOM 1686 C CA . HIS A 1 215 ? 19.274 -4.633 -20.486 1.00 96.56 215 HIS A CA 1
ATOM 1687 C C . HIS A 1 215 ? 19.789 -3.470 -21.336 1.00 96.56 215 HIS A C 1
ATOM 1689 O O . HIS A 1 215 ? 20.502 -3.693 -22.312 1.00 96.56 215 HIS A O 1
ATOM 1695 N N . ILE A 1 216 ? 19.518 -2.223 -20.931 1.00 96.44 216 ILE A N 1
ATOM 1696 C CA . ILE A 1 216 ? 20.090 -1.043 -21.597 1.00 96.44 216 ILE A CA 1
ATOM 1697 C C . ILE A 1 216 ? 21.614 -1.082 -21.556 1.00 96.44 216 ILE A C 1
ATOM 1699 O O . ILE A 1 216 ? 22.251 -0.844 -22.582 1.00 96.44 216 ILE A O 1
ATOM 1703 N N . ARG A 1 217 ? 22.203 -1.403 -20.397 1.00 96.56 217 ARG A N 1
ATOM 1704 C CA . ARG A 1 217 ? 23.658 -1.540 -20.268 1.00 96.56 217 ARG A CA 1
ATOM 1705 C C . ARG A 1 217 ? 24.195 -2.576 -21.260 1.00 96.56 217 ARG A C 1
ATOM 1707 O O . ARG A 1 217 ? 25.130 -2.267 -21.990 1.00 96.56 217 ARG A O 1
ATOM 1714 N N . ALA A 1 218 ? 23.555 -3.739 -21.382 1.00 97.31 218 ALA A N 1
ATOM 1715 C CA . ALA A 1 218 ? 23.956 -4.763 -22.351 1.00 97.31 218 ALA A CA 1
ATOM 1716 C C . ALA A 1 218 ? 23.830 -4.298 -23.822 1.00 97.31 218 ALA A C 1
ATOM 1718 O O . ALA A 1 218 ? 24.726 -4.542 -24.643 1.00 97.31 218 ALA A O 1
ATOM 1719 N N . CYS A 1 219 ? 22.746 -3.590 -24.167 1.00 97.62 219 CYS A N 1
ATOM 1720 C CA . CYS A 1 219 ? 22.579 -2.977 -25.489 1.00 97.62 219 CYS A CA 1
ATOM 1721 C C . CYS A 1 219 ? 23.703 -1.967 -25.778 1.00 97.62 219 CYS A C 1
ATOM 1723 O O . CYS A 1 219 ? 24.273 -1.948 -26.872 1.00 97.62 219 CYS A O 1
ATOM 1725 N N . TYR A 1 220 ? 24.052 -1.155 -24.782 1.00 97.75 220 TYR A N 1
ATOM 1726 C CA . TYR A 1 220 ? 25.065 -0.115 -24.888 1.00 97.75 220 TYR A CA 1
ATOM 1727 C C . TYR A 1 220 ? 26.491 -0.675 -24.989 1.00 97.75 220 TYR A C 1
ATOM 1729 O O . TYR A 1 220 ? 27.252 -0.265 -25.862 1.00 97.75 220 TYR A O 1
ATOM 1737 N N . GLU A 1 221 ? 26.843 -1.693 -24.204 1.00 97.25 221 GLU A N 1
ATOM 1738 C CA . GLU A 1 221 ? 28.120 -2.412 -24.332 1.00 97.25 221 GLU A CA 1
ATOM 1739 C C . GLU A 1 221 ? 28.299 -3.010 -25.735 1.00 97.25 221 GLU A C 1
ATOM 1741 O O . GLU A 1 221 ? 29.391 -3.010 -26.310 1.00 97.25 221 GLU A O 1
ATOM 1746 N N . THR A 1 222 ? 27.206 -3.490 -26.331 1.00 97.25 222 THR A N 1
ATOM 1747 C CA . THR A 1 222 ? 27.210 -3.997 -27.706 1.00 97.25 222 THR A CA 1
ATOM 1748 C C . THR A 1 222 ? 27.416 -2.881 -28.729 1.00 97.25 222 THR A C 1
ATOM 1750 O O . THR A 1 222 ? 28.082 -3.112 -29.742 1.00 97.25 222 THR A O 1
ATOM 1753 N N . LEU A 1 223 ? 26.879 -1.682 -28.485 1.00 97.19 223 LEU A N 1
ATOM 1754 C CA . LEU A 1 223 ? 27.126 -0.492 -29.303 1.00 97.19 223 LEU A CA 1
ATOM 1755 C C . LEU A 1 223 ? 28.592 -0.044 -29.218 1.00 97.19 223 LEU A C 1
ATOM 1757 O O . LEU A 1 223 ? 29.209 0.198 -30.256 1.00 97.19 223 LEU A O 1
ATOM 1761 N N . LEU A 1 224 ? 29.178 -0.008 -28.017 1.00 97.44 224 LEU A N 1
ATOM 1762 C CA . LEU A 1 224 ? 30.554 0.455 -27.792 1.00 97.44 224 LEU A CA 1
ATOM 1763 C C . LEU A 1 224 ? 31.603 -0.344 -28.580 1.00 97.44 224 LEU A C 1
ATOM 1765 O O . LEU A 1 224 ? 32.620 0.211 -28.991 1.00 97.44 224 LEU A O 1
ATOM 1769 N N . LYS A 1 225 ? 31.337 -1.618 -28.892 1.00 96.12 225 LYS A N 1
ATOM 1770 C CA . LYS A 1 225 ? 32.202 -2.427 -29.775 1.00 96.12 225 LYS A CA 1
ATOM 1771 C C . LYS A 1 225 ? 32.324 -1.858 -31.195 1.00 96.12 225 LYS A C 1
ATOM 1773 O O . LYS A 1 225 ? 33.333 -2.088 -31.854 1.00 96.12 225 LYS A O 1
ATOM 1778 N N . ARG A 1 226 ? 31.297 -1.151 -31.679 1.00 94.81 226 ARG A N 1
ATOM 1779 C CA . ARG A 1 226 ? 31.260 -0.497 -33.001 1.00 94.81 226 ARG A CA 1
ATOM 1780 C C . ARG A 1 226 ? 31.562 0.999 -32.912 1.00 94.81 226 ARG A C 1
ATOM 1782 O O . ARG A 1 226 ? 32.165 1.549 -33.828 1.00 94.81 226 ARG A O 1
ATOM 1789 N N . ALA A 1 227 ? 31.159 1.641 -31.817 1.00 95.44 227 ALA A N 1
ATOM 1790 C CA . ALA A 1 227 ? 31.324 3.068 -31.571 1.00 95.44 227 ALA A CA 1
ATOM 1791 C C . ALA A 1 227 ? 31.905 3.316 -30.162 1.00 95.44 227 ALA A C 1
ATOM 1793 O O . ALA A 1 227 ? 31.156 3.648 -29.246 1.00 95.44 227 ALA A O 1
ATOM 1794 N N . PRO A 1 228 ? 33.235 3.201 -29.967 1.00 95.12 228 PRO A N 1
ATOM 1795 C CA . PRO A 1 228 ? 33.861 3.238 -28.635 1.00 95.12 228 PRO A CA 1
ATOM 1796 C C . PRO A 1 228 ? 33.714 4.557 -27.867 1.00 95.12 228 PRO A C 1
ATOM 1798 O O . PRO A 1 228 ? 33.970 4.603 -26.672 1.00 95.12 228 PRO A O 1
ATOM 1801 N N . GLN A 1 229 ? 33.350 5.634 -28.562 1.00 95.00 229 GLN A N 1
ATOM 1802 C CA . GLN A 1 229 ? 33.150 6.975 -28.002 1.00 95.00 229 GLN A CA 1
ATOM 1803 C C . GLN A 1 229 ? 31.669 7.384 -28.016 1.00 95.00 229 GLN A C 1
ATOM 1805 O O . GLN A 1 229 ? 31.351 8.565 -27.873 1.00 95.00 229 GLN A O 1
ATOM 1810 N N . ALA A 1 230 ? 30.754 6.435 -28.257 1.00 96.25 230 ALA A N 1
ATOM 1811 C CA . ALA A 1 230 ? 29.329 6.714 -28.159 1.00 96.25 230 ALA A CA 1
ATOM 1812 C C . ALA A 1 230 ? 29.020 7.205 -26.745 1.00 96.25 230 ALA A C 1
ATOM 1814 O O . ALA A 1 230 ? 29.534 6.673 -25.774 1.00 96.25 230 ALA A O 1
ATOM 1815 N N . SER A 1 231 ? 28.234 8.263 -26.648 1.00 96.94 231 SER A N 1
ATOM 1816 C CA . SER A 1 231 ? 27.730 8.839 -25.407 1.00 96.94 231 SER A CA 1
ATOM 1817 C C . SER A 1 231 ? 26.542 9.717 -25.774 1.00 96.94 231 SER A C 1
ATOM 1819 O O . SER A 1 231 ? 26.396 10.102 -26.939 1.00 96.94 231 SER A O 1
ATOM 1821 N N . GLY A 1 232 ? 25.687 10.013 -24.804 1.00 96.50 232 GLY A N 1
ATOM 1822 C CA . GLY A 1 232 ? 24.583 10.938 -25.011 1.00 96.50 232 GLY A CA 1
ATOM 1823 C C . GLY A 1 232 ? 23.345 10.568 -24.220 1.00 96.50 232 GLY A C 1
ATOM 1824 O O . GLY A 1 232 ? 23.387 9.803 -23.253 1.00 96.50 232 GLY A O 1
ATOM 1825 N N . ARG A 1 233 ? 22.222 11.130 -24.647 1.00 97.12 233 ARG A N 1
ATOM 1826 C CA . ARG A 1 233 ? 20.911 10.937 -24.052 1.00 97.12 233 ARG A CA 1
ATOM 1827 C C . ARG A 1 233 ? 19.933 10.434 -25.102 1.00 97.12 233 ARG A C 1
ATOM 1829 O O . ARG A 1 233 ? 19.794 10.994 -26.186 1.00 97.12 233 ARG A O 1
ATOM 1836 N N . PHE A 1 234 ? 19.157 9.429 -24.733 1.00 97.06 234 PHE A N 1
ATOM 1837 C CA . PHE A 1 234 ? 17.977 9.035 -25.491 1.00 97.06 234 PHE A CA 1
ATOM 1838 C C . PHE A 1 234 ? 16.746 9.071 -24.590 1.00 97.06 234 PHE A C 1
ATOM 1840 O O . PHE A 1 234 ? 16.837 8.986 -23.365 1.00 97.06 234 PHE A O 1
ATOM 1847 N N . SER A 1 235 ? 15.580 9.268 -25.189 1.00 97.50 235 SER A N 1
ATOM 1848 C CA . SER A 1 235 ? 14.291 9.225 -24.504 1.00 97.50 235 SER A CA 1
ATOM 1849 C C . SER A 1 235 ? 13.420 8.179 -25.163 1.00 97.50 235 SER A C 1
ATOM 1851 O O . SER A 1 235 ? 13.266 8.193 -26.381 1.00 97.50 235 SER A O 1
ATOM 1853 N N . THR A 1 236 ? 12.827 7.307 -24.359 1.00 97.81 236 THR A N 1
ATOM 1854 C CA . THR A 1 236 ? 11.920 6.268 -24.853 1.00 97.81 236 THR A CA 1
ATOM 1855 C C . THR A 1 236 ? 10.503 6.617 -24.444 1.00 97.81 236 THR A C 1
ATOM 1857 O O . THR A 1 236 ? 10.236 6.822 -23.258 1.00 97.81 236 THR A O 1
ATOM 1860 N N . PHE A 1 237 ? 9.622 6.751 -25.429 1.00 98.19 237 PHE A N 1
ATOM 1861 C CA . PHE A 1 237 ? 8.183 6.820 -25.221 1.00 98.19 237 PHE A CA 1
ATOM 1862 C C . PHE A 1 237 ? 7.608 5.403 -25.251 1.00 98.19 237 PHE A C 1
ATOM 1864 O O . PHE A 1 237 ? 8.079 4.589 -26.036 1.00 98.19 237 PHE A O 1
ATOM 1871 N N . PHE A 1 238 ? 6.656 5.095 -24.376 1.00 97.75 238 PHE A N 1
ATOM 1872 C CA . PHE A 1 238 ? 5.942 3.818 -24.381 1.00 97.75 238 PHE A CA 1
ATOM 1873 C C . PHE A 1 238 ? 4.625 3.916 -23.608 1.00 97.75 238 PHE A C 1
ATOM 1875 O O . PHE A 1 238 ? 4.429 4.820 -22.788 1.00 97.75 238 PHE A O 1
ATOM 1882 N N . SER A 1 239 ? 3.742 2.953 -23.847 1.00 97.38 239 SER A N 1
ATOM 1883 C CA . SER A 1 239 ? 2.480 2.767 -23.135 1.00 97.38 239 SER A CA 1
ATOM 1884 C C . SER A 1 239 ? 2.584 1.563 -22.201 1.00 97.38 239 SER A C 1
ATOM 1886 O O . SER A 1 239 ? 3.146 0.535 -22.565 1.00 97.38 239 SER A O 1
ATOM 1888 N N . ILE A 1 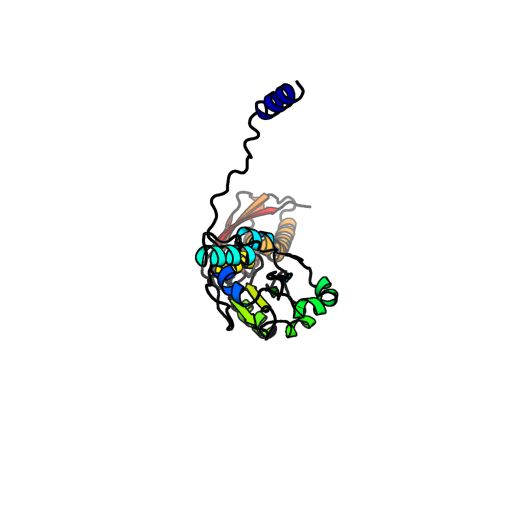240 ? 2.029 1.677 -20.998 1.00 96.69 240 ILE A N 1
ATOM 1889 C CA . ILE A 1 240 ? 1.832 0.567 -20.061 1.00 96.69 240 ILE A CA 1
ATOM 1890 C C . ILE A 1 240 ? 0.345 0.224 -20.088 1.00 96.69 240 ILE A C 1
ATOM 1892 O O . ILE A 1 240 ? -0.477 1.077 -19.744 1.00 96.69 240 ILE A O 1
ATOM 1896 N N . GLY A 1 241 ? 0.003 -0.984 -20.530 1.00 94.31 241 GLY A N 1
ATOM 1897 C CA . GLY A 1 241 ? -1.367 -1.487 -20.573 1.00 94.31 241 GLY A CA 1
ATOM 1898 C C . GLY A 1 241 ? -1.943 -1.780 -19.185 1.00 94.31 241 GLY A C 1
ATOM 1899 O O . GLY A 1 241 ? -1.221 -1.849 -18.191 1.00 94.31 241 GLY A O 1
ATOM 1900 N N . ALA A 1 242 ? -3.258 -2.004 -19.128 1.00 90.81 242 ALA A N 1
ATOM 1901 C CA . ALA A 1 242 ? -3.953 -2.387 -17.894 1.00 90.81 242 ALA A CA 1
ATOM 1902 C C . ALA A 1 242 ? -3.444 -3.729 -17.326 1.00 90.81 242 ALA A C 1
ATOM 1904 O O . ALA A 1 242 ? -3.422 -3.938 -16.117 1.00 90.81 242 ALA A O 1
ATOM 1905 N N . ASP A 1 243 ? -2.959 -4.619 -18.196 1.00 90.12 243 ASP A N 1
ATOM 1906 C CA . ASP A 1 243 ? -2.310 -5.883 -17.832 1.00 90.12 243 ASP A CA 1
ATOM 1907 C C . ASP A 1 243 ? -0.847 -5.714 -17.374 1.00 90.12 243 ASP A C 1
ATOM 1909 O O . ASP A 1 243 ? -0.170 -6.703 -17.099 1.00 90.12 243 ASP A O 1
ATOM 1913 N N . GLY A 1 244 ? -0.350 -4.474 -17.316 1.00 92.94 244 GLY A N 1
ATOM 1914 C CA . GLY A 1 244 ? 1.016 -4.142 -16.930 1.00 92.94 244 GLY A CA 1
ATOM 1915 C C . GLY A 1 244 ? 2.056 -4.337 -18.036 1.00 92.94 244 GLY A C 1
ATOM 1916 O O . GLY A 1 244 ? 3.244 -4.115 -17.794 1.00 92.94 244 GLY A O 1
ATOM 1917 N N . ARG A 1 245 ? 1.661 -4.7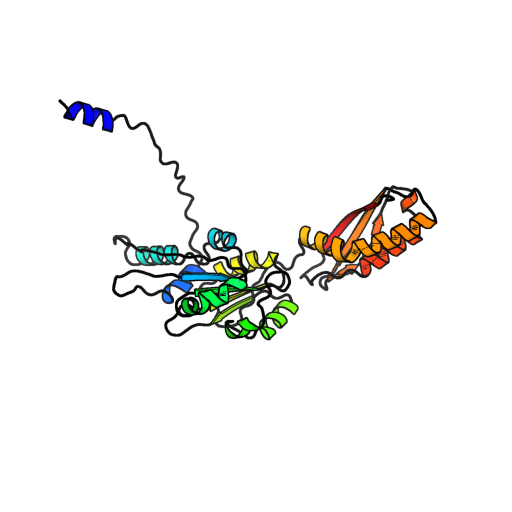41 -19.251 1.00 96.12 245 ARG A N 1
ATOM 1918 C CA . ARG A 1 245 ? 2.606 -4.937 -20.359 1.00 96.12 245 ARG A CA 1
ATOM 1919 C C . ARG A 1 245 ? 2.969 -3.630 -21.045 1.00 96.12 245 ARG A C 1
ATOM 1921 O O . ARG A 1 245 ? 2.151 -2.722 -21.163 1.00 96.12 245 ARG A O 1
ATOM 1928 N N . VAL A 1 246 ? 4.202 -3.565 -21.539 1.00 97.62 246 VAL A N 1
ATOM 1929 C CA . VAL A 1 246 ? 4.716 -2.414 -22.283 1.00 97.62 246 VAL A CA 1
ATOM 1930 C C . VAL A 1 246 ? 4.439 -2.564 -23.784 1.00 97.62 246 VAL A C 1
ATOM 1932 O O . VAL A 1 246 ? 4.803 -3.570 -24.393 1.00 97.62 246 VAL A O 1
ATOM 1935 N N . SER A 1 247 ? 3.834 -1.541 -24.392 1.00 97.50 247 SER A N 1
ATOM 1936 C CA . SER A 1 247 ? 3.566 -1.423 -25.833 1.00 97.50 247 SER A CA 1
ATOM 1937 C C . SER A 1 247 ? 4.007 -0.060 -26.385 1.00 97.50 247 SER A C 1
ATOM 1939 O O . SER A 1 247 ? 4.444 0.813 -25.636 1.00 97.50 247 SER A O 1
ATOM 1941 N N . ASP A 1 248 ? 3.910 0.118 -27.708 1.00 97.25 248 ASP A N 1
ATOM 1942 C CA . ASP A 1 248 ? 4.139 1.402 -28.400 1.00 97.25 248 ASP A CA 1
ATOM 1943 C C . ASP A 1 248 ? 5.498 2.048 -28.084 1.00 97.25 248 ASP A C 1
ATOM 1945 O O . ASP A 1 248 ? 5.606 3.247 -27.833 1.00 97.25 248 ASP A O 1
ATOM 1949 N N . VAL A 1 249 ? 6.545 1.218 -28.040 1.00 98.12 249 VAL A N 1
ATOM 1950 C CA . VAL A 1 249 ? 7.887 1.654 -27.651 1.00 98.12 249 VAL A CA 1
ATOM 1951 C C . VAL A 1 249 ? 8.565 2.405 -28.793 1.00 98.12 249 VAL A C 1
ATOM 1953 O O . VAL A 1 249 ? 8.889 1.828 -29.829 1.00 98.12 249 VAL A O 1
ATOM 1956 N N . GLU A 1 250 ? 8.859 3.679 -28.557 1.00 98.06 250 GLU A N 1
ATOM 1957 C CA . GLU A 1 250 ? 9.481 4.592 -29.513 1.00 98.06 250 GLU A CA 1
ATOM 1958 C C . GLU A 1 250 ? 10.700 5.290 -28.880 1.00 98.06 250 GLU A C 1
ATOM 1960 O O . GLU A 1 250 ? 10.559 6.285 -28.152 1.00 98.06 250 GLU A O 1
ATOM 1965 N N . PRO A 1 251 ? 11.926 4.788 -29.114 1.00 97.06 251 PRO A N 1
ATOM 1966 C CA . PRO A 1 251 ? 13.138 5.476 -28.700 1.00 97.06 251 PRO A CA 1
ATOM 1967 C C . PRO A 1 251 ? 13.446 6.655 -29.634 1.00 97.06 251 PRO A C 1
ATOM 1969 O O . PRO A 1 251 ? 13.290 6.585 -30.850 1.00 97.06 251 PRO A O 1
ATOM 1972 N N . SER A 1 252 ? 13.926 7.752 -29.054 1.00 96.38 252 SER A N 1
ATOM 1973 C CA . SER A 1 252 ? 14.278 8.988 -29.759 1.00 96.38 252 SER A CA 1
ATOM 1974 C C . SER A 1 252 ? 15.564 9.586 -29.191 1.00 96.38 252 SER A C 1
ATOM 1976 O O . SER A 1 252 ? 15.776 9.587 -27.975 1.00 96.38 252 SER A O 1
ATOM 1978 N N . THR A 1 253 ? 16.443 10.082 -30.061 1.00 96.75 253 THR A N 1
ATOM 1979 C CA . THR A 1 253 ? 17.703 10.730 -29.675 1.00 96.75 253 THR A CA 1
ATOM 1980 C C . THR A 1 253 ? 18.215 11.647 -30.782 1.00 96.75 253 THR A C 1
ATOM 1982 O O . THR A 1 253 ? 18.146 11.310 -31.968 1.00 96.75 253 THR A O 1
ATOM 1985 N N . ASP A 1 254 ? 18.768 12.788 -30.377 1.00 95.31 254 ASP A N 1
ATOM 1986 C CA . ASP A 1 254 ? 19.479 13.711 -31.266 1.00 95.31 254 ASP A CA 1
ATOM 1987 C C . ASP A 1 254 ? 20.986 13.389 -31.335 1.00 95.31 254 ASP A C 1
ATOM 1989 O O . ASP A 1 254 ? 21.706 13.905 -32.193 1.00 95.31 254 ASP A O 1
ATOM 1993 N N . ASP A 1 255 ? 21.475 12.500 -30.463 1.00 94.88 255 ASP A N 1
ATOM 1994 C CA . ASP A 1 255 ? 22.878 12.110 -30.402 1.00 94.88 255 ASP A CA 1
ATOM 1995 C C . ASP A 1 255 ? 23.185 11.067 -31.479 1.00 94.88 255 ASP A C 1
ATOM 1997 O O . ASP A 1 255 ? 22.864 9.884 -31.361 1.00 94.88 255 ASP A O 1
ATOM 2001 N N . ARG A 1 256 ? 23.863 11.507 -32.544 1.00 94.12 256 ARG A N 1
ATOM 2002 C CA . ARG A 1 256 ? 24.202 10.683 -33.717 1.00 94.12 256 ARG A CA 1
ATOM 2003 C C . ARG A 1 256 ? 24.822 9.310 -33.387 1.00 94.12 256 ARG A C 1
ATOM 2005 O O . ARG A 1 256 ? 24.447 8.350 -34.058 1.00 94.12 256 ARG A O 1
ATOM 2012 N N . PRO A 1 257 ? 25.731 9.153 -32.399 1.00 91.81 257 PRO A N 1
ATOM 2013 C CA . PRO A 1 257 ? 26.270 7.836 -32.047 1.00 91.81 257 PRO A CA 1
ATOM 2014 C C . PRO A 1 257 ? 25.220 6.851 -31.512 1.00 91.81 257 PRO A C 1
ATOM 2016 O O . PRO A 1 257 ? 25.424 5.645 -31.610 1.00 91.81 257 PRO A O 1
ATOM 2019 N N . LEU A 1 258 ? 24.109 7.350 -30.960 1.00 95.94 258 LEU A N 1
ATOM 2020 C CA . LEU A 1 258 ? 23.011 6.553 -30.408 1.00 95.94 258 LEU A CA 1
ATOM 2021 C C . LEU A 1 258 ? 21.904 6.262 -31.436 1.00 95.94 258 LEU A C 1
ATOM 2023 O O . LEU A 1 258 ? 20.973 5.525 -31.130 1.00 95.94 258 LEU A O 1
ATOM 2027 N N . GLN A 1 259 ? 22.010 6.780 -32.666 1.00 96.31 259 GLN A N 1
ATOM 2028 C CA . GLN A 1 259 ? 21.081 6.492 -33.772 1.00 96.31 259 GLN A CA 1
ATOM 2029 C C . GLN A 1 259 ? 21.389 5.157 -34.492 1.00 96.31 259 GLN A C 1
ATOM 2031 O O . GLN A 1 259 ? 20.889 4.903 -35.587 1.00 96.31 259 GLN A O 1
ATOM 2036 N N . ASP A 1 260 ? 22.228 4.297 -33.902 1.00 96.56 260 ASP A N 1
ATOM 2037 C CA . ASP A 1 260 ? 22.523 2.950 -34.407 1.00 96.56 260 ASP A CA 1
ATOM 2038 C C . ASP A 1 260 ? 21.260 2.076 -34.351 1.00 96.56 260 ASP A C 1
ATOM 2040 O O . ASP A 1 260 ? 20.704 1.837 -33.280 1.00 96.56 260 ASP A O 1
ATOM 2044 N N . GLY A 1 261 ? 20.810 1.578 -35.506 1.00 96.38 261 GLY A N 1
ATOM 2045 C CA . GLY A 1 261 ? 19.563 0.808 -35.596 1.00 96.38 261 GLY A CA 1
ATOM 2046 C C . GLY A 1 261 ? 19.559 -0.442 -34.711 1.00 96.38 261 GLY A C 1
ATOM 2047 O O . GLY A 1 261 ? 18.571 -0.714 -34.040 1.00 96.38 261 GLY A O 1
ATOM 2048 N N . ALA A 1 262 ? 20.690 -1.152 -34.619 1.00 96.88 262 ALA A N 1
ATOM 2049 C CA . ALA A 1 262 ? 20.797 -2.337 -33.768 1.00 96.88 262 ALA A CA 1
ATOM 2050 C C . ALA A 1 262 ? 20.711 -1.996 -32.270 1.00 96.88 262 ALA A C 1
ATOM 2052 O O . ALA A 1 262 ? 20.156 -2.774 -31.493 1.00 96.88 262 ALA A O 1
ATOM 2053 N N . PHE A 1 263 ? 21.242 -0.842 -31.856 1.00 97.62 263 PHE A N 1
ATOM 2054 C CA . PHE A 1 263 ? 21.064 -0.324 -30.503 1.00 97.62 263 PHE A CA 1
ATOM 2055 C C . PHE A 1 263 ? 19.596 0.024 -30.227 1.00 97.62 263 PHE A C 1
ATOM 2057 O O . PHE A 1 263 ? 19.044 -0.472 -29.248 1.00 97.62 263 PHE A O 1
ATOM 2064 N N . LEU A 1 264 ? 18.943 0.801 -31.098 1.00 97.56 264 LEU A N 1
ATOM 2065 C CA . LEU A 1 264 ? 17.540 1.196 -30.915 1.00 97.56 264 LEU A CA 1
ATOM 2066 C C . LEU A 1 264 ? 16.594 -0.017 -30.880 1.00 97.56 264 LEU A C 1
ATOM 2068 O O . LEU A 1 264 ? 15.748 -0.101 -29.991 1.00 97.56 264 LEU A O 1
ATOM 2072 N N . ASP A 1 265 ? 16.793 -1.003 -31.758 1.00 98.12 265 ASP A N 1
ATOM 2073 C CA . ASP A 1 265 ? 16.022 -2.254 -31.759 1.00 98.12 265 ASP A CA 1
ATOM 2074 C C . ASP A 1 265 ? 16.223 -3.064 -30.468 1.00 98.12 265 ASP A C 1
ATOM 2076 O O . ASP A 1 265 ? 15.289 -3.688 -29.958 1.00 98.12 265 ASP A O 1
ATOM 2080 N N . CYS A 1 266 ? 17.445 -3.065 -29.925 1.00 98.12 266 CYS A N 1
ATOM 2081 C CA . CYS A 1 266 ? 17.749 -3.707 -28.648 1.00 98.12 266 CYS A CA 1
ATOM 2082 C C . CYS A 1 266 ? 17.001 -3.025 -27.493 1.00 98.12 266 CYS A C 1
ATOM 2084 O O . CYS A 1 266 ? 16.401 -3.712 -26.668 1.00 98.12 266 CYS A O 1
ATOM 2086 N N . ILE A 1 267 ? 16.966 -1.686 -27.476 1.00 98.00 267 ILE A N 1
ATOM 2087 C CA . ILE A 1 267 ? 16.220 -0.897 -26.485 1.00 98.00 267 ILE A CA 1
ATOM 2088 C C . ILE A 1 267 ? 14.717 -1.198 -26.549 1.00 98.00 267 ILE A C 1
ATOM 2090 O O . ILE A 1 267 ? 14.101 -1.394 -25.501 1.00 98.00 267 ILE A O 1
ATOM 2094 N N . VAL A 1 268 ? 14.140 -1.283 -27.754 1.00 98.12 268 VAL A N 1
ATOM 2095 C CA . VAL A 1 268 ? 12.718 -1.621 -27.949 1.00 98.12 268 VAL A CA 1
ATOM 2096 C C . VAL A 1 268 ? 12.389 -2.988 -27.356 1.00 98.12 268 VAL A C 1
ATOM 2098 O O . VAL A 1 268 ? 11.469 -3.096 -26.547 1.00 98.12 268 VAL A O 1
ATOM 2101 N N . LYS A 1 269 ? 13.168 -4.019 -27.701 1.00 97.81 269 LYS A N 1
ATOM 2102 C CA . LYS A 1 269 ? 12.959 -5.381 -27.182 1.00 97.81 269 LYS A CA 1
ATOM 2103 C C . LYS A 1 269 ? 13.102 -5.435 -25.666 1.00 97.81 269 LYS A C 1
ATOM 2105 O O . LYS A 1 269 ? 12.237 -5.978 -24.991 1.00 97.81 269 LYS A O 1
ATOM 2110 N N . ALA A 1 270 ? 14.147 -4.804 -25.135 1.00 96.88 270 ALA A N 1
ATOM 2111 C CA . ALA A 1 270 ? 14.377 -4.723 -23.700 1.00 96.88 270 ALA A CA 1
ATOM 2112 C C . ALA A 1 270 ? 13.213 -4.048 -22.960 1.00 96.88 270 ALA A C 1
ATOM 2114 O O . ALA A 1 270 ? 12.860 -4.470 -21.866 1.00 96.88 270 ALA A O 1
ATOM 2115 N N . ALA A 1 271 ? 12.614 -3.000 -23.535 1.00 96.81 271 ALA A N 1
ATOM 2116 C CA . ALA A 1 271 ? 11.477 -2.316 -22.921 1.00 96.81 271 ALA A CA 1
ATOM 2117 C C . ALA A 1 271 ? 10.211 -3.187 -22.921 1.00 96.81 271 ALA A C 1
ATOM 2119 O O . ALA A 1 271 ? 9.484 -3.198 -21.934 1.00 96.81 271 ALA A O 1
ATOM 2120 N N . GLN A 1 272 ? 9.969 -3.945 -23.995 1.00 96.94 272 GLN A N 1
ATOM 2121 C CA . GLN A 1 272 ? 8.822 -4.856 -24.118 1.00 96.94 272 GLN A CA 1
ATOM 2122 C C . GLN A 1 272 ? 8.880 -6.048 -23.145 1.00 96.94 272 GLN A C 1
ATOM 2124 O O . GLN A 1 272 ? 7.846 -6.640 -22.846 1.00 96.94 272 GLN A O 1
ATOM 2129 N N . GLU A 1 273 ? 10.067 -6.399 -22.642 1.00 95.69 273 GLU A N 1
ATOM 2130 C CA . GLU A 1 273 ? 10.256 -7.439 -21.619 1.00 95.69 273 GLU A CA 1
ATOM 2131 C C . GLU A 1 273 ? 9.907 -6.954 -20.198 1.00 95.69 273 GLU A C 1
ATOM 2133 O O . GLU A 1 273 ? 9.715 -7.768 -19.292 1.00 95.69 273 GLU A O 1
ATOM 2138 N N . VAL A 1 274 ? 9.792 -5.639 -19.985 1.00 95.88 274 VAL A N 1
ATOM 2139 C CA . VAL A 1 274 ? 9.424 -5.069 -18.684 1.00 95.88 274 VAL A CA 1
ATOM 2140 C C . VAL A 1 274 ? 7.938 -5.299 -18.422 1.00 95.88 274 VAL A C 1
ATOM 2142 O O . VAL A 1 274 ? 7.088 -5.041 -19.272 1.00 95.88 274 VAL A O 1
ATOM 2145 N N . THR A 1 275 ? 7.615 -5.757 -17.213 1.00 94.56 275 THR A N 1
ATOM 2146 C CA . THR A 1 275 ? 6.234 -5.929 -16.746 1.00 94.56 275 THR A CA 1
ATOM 2147 C C . THR A 1 275 ? 6.003 -5.067 -15.512 1.00 94.56 275 THR A C 1
ATOM 2149 O O . THR A 1 275 ? 6.800 -5.089 -14.574 1.00 94.56 275 THR A O 1
ATOM 2152 N N . PHE A 1 276 ? 4.910 -4.313 -15.520 1.00 92.56 276 PHE A N 1
ATOM 2153 C CA . PHE A 1 276 ? 4.431 -3.513 -14.399 1.00 92.56 276 PHE A CA 1
ATOM 2154 C C . PHE A 1 276 ? 3.309 -4.246 -13.651 1.00 92.56 276 PHE A C 1
ATOM 2156 O O . PHE A 1 276 ? 2.687 -5.153 -14.208 1.00 92.56 276 PHE A O 1
ATOM 2163 N N . PRO A 1 277 ? 3.015 -3.865 -12.397 1.00 88.19 277 PRO A N 1
ATOM 2164 C CA . PRO A 1 277 ? 1.777 -4.265 -11.745 1.00 88.19 277 PRO A CA 1
ATOM 2165 C C . PRO A 1 277 ? 0.554 -3.876 -12.597 1.00 88.19 277 PRO A C 1
ATOM 2167 O O . PRO A 1 277 ? 0.564 -2.793 -13.195 1.00 88.19 277 PRO A O 1
ATOM 2170 N N . PRO A 1 278 ? -0.493 -4.718 -12.646 1.00 85.69 278 PRO A N 1
ATOM 2171 C CA . PRO A 1 278 ? -1.745 -4.380 -13.315 1.00 85.69 278 PRO A CA 1
ATOM 2172 C C . PRO A 1 278 ? -2.368 -3.079 -12.786 1.00 85.69 278 PRO A C 1
ATOM 2174 O O . PRO A 1 278 ? -2.217 -2.737 -11.611 1.00 85.69 278 PRO A O 1
ATOM 2177 N N . THR A 1 279 ? -3.088 -2.368 -13.656 1.00 85.56 279 THR A N 1
ATOM 2178 C CA . THR A 1 279 ? -3.795 -1.113 -13.338 1.00 85.56 279 THR A CA 1
ATOM 2179 C C . THR A 1 279 ? -5.130 -1.038 -14.083 1.00 85.56 279 THR A C 1
ATOM 2181 O O . THR A 1 279 ? -5.321 -1.748 -15.066 1.00 85.56 279 THR A O 1
ATOM 2184 N N . ASP A 1 280 ? -6.033 -0.131 -13.704 1.00 80.12 280 ASP A N 1
ATOM 2185 C CA . ASP A 1 280 ? -7.346 0.007 -14.365 1.00 80.12 280 ASP A CA 1
ATOM 2186 C C . ASP A 1 280 ? -7.301 0.745 -15.717 1.00 80.12 280 ASP A C 1
ATOM 2188 O O . ASP A 1 280 ? -8.340 1.048 -16.308 1.00 80.12 280 ASP A O 1
ATOM 2192 N N . GLY A 1 281 ? -6.115 1.087 -16.230 1.00 86.06 281 GLY A N 1
ATOM 2193 C CA . GLY A 1 281 ? -6.005 1.886 -17.445 1.00 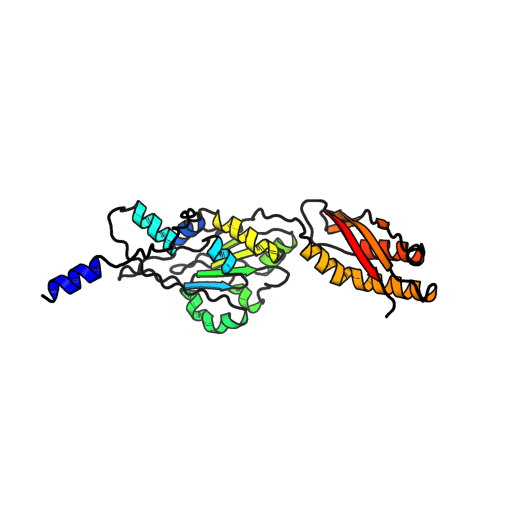86.06 281 GLY A CA 1
ATOM 2194 C C . GLY A 1 281 ? -4.650 1.826 -18.128 1.00 86.06 281 GLY A C 1
ATOM 2195 O O . GLY A 1 281 ? -3.767 1.052 -17.781 1.00 86.06 281 GLY A O 1
ATOM 2196 N N . THR A 1 282 ? -4.495 2.659 -19.153 1.00 91.69 282 THR A N 1
ATOM 2197 C CA . THR A 1 282 ? -3.228 2.808 -19.872 1.00 91.69 282 THR A CA 1
ATOM 2198 C C . THR A 1 282 ? -2.459 4.007 -19.337 1.00 91.69 282 THR A C 1
ATOM 2200 O O . THR A 1 282 ? -3.023 5.092 -19.190 1.00 91.69 282 THR A O 1
ATOM 2203 N N . THR A 1 283 ? -1.165 3.830 -19.077 1.00 94.25 283 THR A N 1
ATOM 2204 C CA . THR A 1 283 ? -0.265 4.909 -18.648 1.00 94.25 283 THR A CA 1
ATOM 2205 C C . THR A 1 283 ? 0.814 5.140 -19.700 1.00 94.25 283 THR A C 1
ATOM 2207 O O . THR A 1 283 ? 1.605 4.247 -19.979 1.00 94.25 283 THR A O 1
ATOM 2210 N N . THR A 1 284 ? 0.878 6.340 -20.277 1.00 95.69 284 THR A N 1
ATOM 2211 C CA . THR A 1 284 ? 1.936 6.714 -21.230 1.00 95.69 284 THR A CA 1
ATOM 2212 C C . THR A 1 284 ? 3.123 7.336 -20.507 1.00 95.69 284 THR A C 1
ATOM 2214 O O . THR A 1 284 ? 2.948 8.259 -19.707 1.00 95.69 284 THR A O 1
ATOM 2217 N N . VAL A 1 285 ? 4.335 6.889 -20.825 1.00 96.44 285 VAL A N 1
ATOM 2218 C CA . VAL A 1 285 ? 5.569 7.301 -20.153 1.00 96.44 285 VAL A CA 1
ATOM 2219 C C . VAL A 1 285 ? 6.588 7.787 -21.176 1.00 96.44 285 VAL A C 1
ATOM 2221 O O . VAL A 1 285 ? 6.745 7.209 -22.246 1.00 96.44 285 VAL A O 1
ATOM 2224 N N . ARG A 1 286 ? 7.327 8.845 -20.826 1.00 97.06 286 ARG A N 1
ATOM 2225 C CA . ARG A 1 286 ? 8.554 9.250 -21.522 1.00 97.06 286 ARG A CA 1
ATOM 2226 C C . ARG A 1 286 ? 9.724 9.154 -20.551 1.00 97.06 286 ARG A C 1
ATOM 2228 O O . ARG A 1 286 ? 9.818 9.959 -19.627 1.00 97.06 286 ARG A O 1
ATOM 2235 N N . TYR A 1 287 ? 10.610 8.186 -20.766 1.00 96.31 287 TYR A N 1
ATOM 2236 C CA . TYR A 1 287 ? 11.721 7.900 -19.861 1.00 96.31 287 TYR A CA 1
ATOM 2237 C C . TYR A 1 287 ? 13.067 8.293 -20.490 1.00 96.31 287 TYR A C 1
ATOM 2239 O O . TYR A 1 287 ? 13.468 7.691 -21.492 1.00 96.31 287 TYR A O 1
ATOM 2247 N N . PRO A 1 288 ? 13.770 9.307 -19.950 1.00 96.62 288 PRO A N 1
ATOM 2248 C CA . PRO A 1 288 ? 15.094 9.685 -20.424 1.00 96.62 288 PRO A CA 1
ATOM 2249 C C . PRO A 1 288 ? 16.191 8.818 -19.799 1.00 96.62 288 PRO A C 1
ATOM 2251 O O . PRO A 1 288 ? 16.177 8.546 -18.600 1.00 96.62 288 PRO A O 1
ATOM 2254 N N . VAL A 1 289 ? 17.185 8.458 -20.604 1.00 96.44 289 VAL A N 1
ATOM 2255 C CA . VAL A 1 289 ? 18.377 7.720 -20.181 1.00 96.44 289 VAL A CA 1
ATOM 2256 C C . VAL A 1 289 ? 19.607 8.431 -20.718 1.00 96.44 289 VAL A C 1
ATOM 2258 O O . VAL A 1 289 ? 19.646 8.821 -21.884 1.00 96.44 289 VAL A O 1
ATOM 2261 N N . VAL A 1 290 ? 20.609 8.600 -19.860 1.00 96.56 290 VAL A N 1
ATOM 2262 C CA . VAL A 1 290 ? 21.937 9.080 -20.246 1.00 96.56 290 VAL A CA 1
ATOM 2263 C C . VAL A 1 290 ? 22.887 7.895 -20.201 1.00 96.56 290 VAL A C 1
ATOM 2265 O O . VAL A 1 290 ? 22.896 7.153 -19.221 1.00 96.56 290 VAL A O 1
ATOM 2268 N N . VAL A 1 291 ? 23.665 7.725 -21.263 1.00 95.75 291 VAL A N 1
ATOM 2269 C CA . VAL A 1 291 ? 24.704 6.703 -21.364 1.00 95.75 291 VAL A CA 1
ATOM 2270 C C . VAL A 1 291 ? 26.043 7.373 -21.627 1.00 95.75 291 VAL A C 1
ATOM 2272 O O . VAL A 1 291 ? 26.164 8.269 -22.466 1.00 95.75 291 VAL A O 1
ATOM 2275 N N . THR A 1 292 ? 27.052 6.936 -20.892 1.00 94.06 292 THR A N 1
ATOM 2276 C CA . THR A 1 292 ? 28.439 7.363 -21.057 1.00 94.06 292 THR A CA 1
ATOM 2277 C C . THR A 1 292 ? 29.337 6.136 -20.978 1.00 94.06 292 THR A C 1
ATOM 2279 O O . THR A 1 292 ? 28.986 5.191 -20.271 1.00 94.06 292 THR A O 1
ATOM 2282 N N . PRO A 1 293 ? 30.454 6.094 -21.721 1.00 88.69 293 PRO A N 1
ATOM 2283 C CA . PRO A 1 293 ? 31.494 5.105 -21.481 1.00 88.69 293 PRO A CA 1
ATOM 2284 C C . PRO A 1 293 ? 31.978 5.233 -20.033 1.00 88.69 293 PRO A C 1
ATOM 2286 O O . PRO A 1 293 ? 32.041 6.354 -19.519 1.00 88.69 293 PRO A O 1
ATOM 2289 N N . ASP A 1 294 ? 32.269 4.100 -19.400 1.00 75.00 294 ASP A N 1
ATOM 2290 C CA . ASP A 1 294 ? 32.923 4.067 -18.086 1.00 75.00 294 ASP A CA 1
ATOM 2291 C C . ASP A 1 294 ? 34.382 4.557 -18.174 1.00 75.00 294 ASP A C 1
ATOM 2293 O O . ASP A 1 294 ? 35.038 4.312 -19.219 1.00 75.00 294 ASP A O 1
#

Secondary structure (DSSP, 8-state):
-HHHHHHHHHH--------------PPPPHHHHHHGGGS---TTS-EEEEEEEESS-HHHHHHHTTT-HHHHHHHHHHHH-TTS-----EEEEEEEE-TTSHHHHHHHHTTSEEEEEE-SSS----GGGGGGSSS-HHHHHHHHHTT-EEEEEEEETTEEEEEEEE-SSGGGHHHHHHHHHT-SS---S-EEE----PPPHHHHHHHIIIIIHHHHHHHHHHHHTT-TT--EEEEEEEEE-TTSBEEEEEEE-S-GGG--HHHHHHHHHHHHT-BPPP-SS-EEEEEEEEE---

Foldseek 3Di:
DVVVVVVVVVVPPPDPPVPPPVDPDDDAQLQLLQQLVQFDQDPVRETEAEEEEELDDVVLCVVLVNNVNVVSVVVVVCVVPVPDDRPHDYDYDYDHDYLVCCVVCVVVVQAHEYEQEDEPPRRHDDQVCQVVALDGVVVLVVCLLVQWWWKAWDDDVSHRIYIYTYGHDDVQSSVSSSQSSNDNHHHHDIGTGDTAQDDDPVLVVVLCVVQQVVLLVVLVVVLCVVVVFDWFKKKWKWKQALQQFIHPTDIDDPRVSCPPPSSSVSSRVSRRPRGDRGGPGMDIDIDMDTDGDD

Radius of gyration: 27.88 Å; Cα contacts (8 Å, |Δi|>4): 495; chains: 1; bounding box: 60×66×85 Å

Nearest PDB structures (foldseek):
  6sly-assembly1_A  TM=5.138E-01  e=4.105E-04  Helicobacter pylori
  7zc8-assembly1_B  TM=7.897E-01  e=1.583E-02  Pectobacterium carotovorum
  6i97-assembly1_E  TM=6.584E-01  e=9.726E-03  Pseudomonas aeruginosa
  6fip-assembly1_A  TM=6.266E-01  e=4.734E-02  Pseudomonas aeruginosa
  3j4r-assembly1_A  TM=3.600E-01  e=2.191E+00  Homo sapiens

Sequence (294 aa):
SKLRQRLEQLLVDEEHKPSYLVQPHKPDPPFSHALVPYFPKNEEGTVMMRLFLIGGDSATSDRLGTFDIGRAMRTEAEKACPLCDHDISLSRSVSGSNWVVIPESTEDFASSMVVFYYDLEHNRIPDRYGDLLPIPLETVKAELALGKSFTVAKERPGAPPILLIAAPRTHLIAEAEEKVSQLDHLPTALEELDVSTKLRSDEIQAIMRASWMPHIRACYETLLKRAPQASGRFSTFFSIGADGRVSDVEPSTDDRPLQDGAFLDCIVKAAQEVTFPPTDGTTTVRYPVVVTPD

pLDDT: mean 87.66, std 13.99, range [38.38, 98.62]

=== Feature glossary ===
Legend for the data blocks above and below:

— What the protein is —

Sequence gives the chain of amino acids in standard one-letter code (A=alanine, C=cysteine, …, Y=tyrosine), read N→C. It is the only feature that is directly encoded by the gene; all structural features are derived from the folded form of this sequence.

The annotation block draws on four external resources. InterPro: which protein families and domains the sequence belongs to. GO: standardized terms for what the protein does, what process it participates in, and where in the cell it acts. CATH: which structural fold it has in the CATH hierarchy. Organism: the species of origin.

— Where its atoms are —

Atomic coordinates in PDBx/mmCIF format — the same representation the Protein Data Bank distributes. Each line of the _atom_site loop places one backbone atom in Cartesian space (units: ångströms, origin: arbitrary).

Six rendered views show the 3D structure from the faces of a cube — i.e. along ±x, ±y, ±z. Rendering representation is drawn randomly per protein from cartoon (secondary-structure ribbons), sticks (backbone bonds), or molecular surface; coloring is either N→C rainbow (blue at the N-terminus through red at the C-terminus) or one color per chain.

— Local backbone conformation —

DSSP 8-state secondary structure assigns each residue one of H (α-helix), G (3₁₀-helix), I (π-helix), E (extended β-strand), B (isolated β-bridge), T (hydrogen-bonded turn), S (bend), or '-' (coil). The assignment is computed from backbone hydrogen-bond geometry via the Kabsch–Sander algorithm.

P-SEA three-state annotation labels each residue as helix, strand, or coil based purely on the geometry of the Cα trace. It serves as a fallback when the full backbone (and thus DSSP) is unavailable.

φ (phi) and ψ (psi) are the two rotatable backbone dihedrals per residue: φ is the C(i-1)–N–Cα–C torsion, ψ is the N–Cα–C–N(i+1) torsion, both in degrees on (−180°, 180°]. α-helical residues cluster near (−60°, −45°); β-strand residues near (−120°, +130°). A Ramachandran plot is simply a scatter of (φ, ψ) for every residue.

— Global shape and packing —

Radius of gyration (Rg) is the root-mean-square distance of Cα atoms from their centroid — a single number for overall size and compactness. A globular domain of N residues has Rg ≈ 2.2·N^0.38 Å; an extended or disordered chain has a much larger Rg. The Cα contact count is the number of residue pairs whose Cα atoms are within 8 Å and are more than four positions apart in sequence — a standard proxy for tertiary packing density. The bounding box is the smallest axis-aligned box enclosing all Cα atoms.

Accessible surface area quantifies burial. A residue with SASA near zero is packed into the hydrophobic core; one with SASA >100 Å² sits on the surface. Computed here via the Shrake–Rupley numerical algorithm with a 1.4 Å probe.

The contact map is a binary N×N matrix image: pixel (i, j) is dark where Cα_i and Cα_j are within 8 Å and |i−j|>4. Because the |i−j|>4 filter removes local helical contacts, off-diagonal stripes parallel to the main diagonal indicate parallel β-sheets; stripes perpendicular to it indicate antiparallel β-sheets. The Ramachandran plot scatters every residue's (φ, ψ) pair against the sterically allowed regions. The PAE heatmap renders the predicted-aligned-error matrix.

— Structural neighborhood —

A 3Di character summarizes, for each residue, the relative orientation of the Cα frame of its nearest spatial neighbor. Because it encodes fold topology rather than chemistry, 3Di alignments detect remote structural similarity that sequence alignment misses.

Structural nearest neighbors (via Foldseek easy-search vs the PDB). Reported per hit: target PDB id, E-value, and alignment TM-score. A TM-score above ~0.5 is the conventional threshold for 'same fold'.

— Confidence and disorder —

For AlphaFold models, the B-factor field carries pLDDT — the model's own estimate of local accuracy on a 0–100 scale. Regions with pLDDT<50 should be treated as essentially unmodeled; they often correspond to intrinsically disordered segments.

B-factor (Debye–Waller factor) reflects atomic displacement in the crystal lattice. It is an experimental observable (units Å²), not a prediction; low values mean the atom is pinned down, high values mean it moves or is heterogeneous across the crystal.

Predicted Aligned Error (PAE) is an AlphaFold confidence matrix: entry (i, j) is the expected error in the position of residue j, in ångströms, when the prediction is superimposed on the true structure at residue i. Low PAE within a block of residues means that block is internally rigid and well-predicted; high PAE between two blocks means their relative placement is uncertain even if each block individually is confident.